Protein AF-A0A2V8ELS1-F1 (afdb_monomer_lite)

Foldseek 3Di:
DDYDDDDDDDDDDDDDDDDDDDPDDDPPPPPPPPPPDPPPDPDQAAFADFDPDDPPDQLVVVFDKDWAKQWDADPVRHTPDIDGGAIAGPPDDSVCVNCCQVQQFDDDPPDPSTHRYVCCLQVLLLVQVLVVCVVVVRHNDPSRSVSVSRSSSNCDRVVVDDDDPQSSRARNPDPDAFDQDAEEDEQQPPAAQPDADPVGHGDPGSVNVQQVVQVVQQVDAHDDDDDGHAYEYDHDCPRPCNVVVVCVVVVQVVQLVVVVVVPWDSPLPTPSNSVTGDSRYD

Structure (mmCIF, N/CA/C/O backbone):
data_AF-A0A2V8ELS1-F1
#
_entry.id   AF-A0A2V8ELS1-F1
#
loop_
_atom_site.group_PDB
_atom_site.id
_atom_site.type_symbol
_atom_site.label_atom_id
_atom_site.label_alt_id
_atom_site.label_comp_id
_atom_site.label_asym_id
_atom_site.label_entity_id
_atom_site.label_seq_id
_atom_site.pdbx_PDB_ins_code
_atom_site.Cartn_x
_atom_site.Cartn_y
_atom_site.Cartn_z
_atom_site.occupancy
_atom_site.B_iso_or_equiv
_atom_site.auth_seq_id
_atom_site.auth_comp_id
_atom_site.auth_asym_id
_atom_site.auth_atom_id
_atom_site.pdbx_PDB_model_num
ATOM 1 N N . MET A 1 1 ? 80.470 37.834 -18.346 1.00 35.72 1 MET A N 1
ATOM 2 C CA . MET A 1 1 ? 80.274 37.116 -19.625 1.00 35.72 1 MET A CA 1
ATOM 3 C C . MET A 1 1 ? 78.826 36.662 -19.631 1.00 35.72 1 MET A C 1
ATOM 5 O O . MET A 1 1 ? 78.474 35.880 -18.764 1.00 35.72 1 MET A O 1
ATOM 9 N N . LYS A 1 2 ? 77.953 37.464 -20.253 1.00 27.45 2 LYS A N 1
ATOM 10 C CA . LYS A 1 2 ? 77.413 37.250 -21.614 1.00 27.45 2 LYS A CA 1
ATOM 11 C C . LYS A 1 2 ? 76.551 35.982 -21.647 1.00 27.45 2 LYS A C 1
ATOM 13 O O . LYS A 1 2 ? 77.103 34.900 -21.505 1.00 27.45 2 LYS A O 1
ATOM 18 N N . ASP A 1 3 ? 75.226 36.133 -21.560 1.00 28.30 3 ASP A N 1
ATOM 19 C CA . ASP A 1 3 ? 74.284 36.309 -22.702 1.00 28.30 3 ASP A CA 1
ATOM 20 C C . ASP A 1 3 ? 73.814 34.921 -23.159 1.00 28.30 3 ASP A C 1
ATOM 22 O O . ASP A 1 3 ? 74.631 34.014 -23.220 1.00 28.30 3 ASP A O 1
ATOM 26 N N . HIS A 1 4 ? 72.581 34.591 -23.534 1.00 29.23 4 HIS A N 1
ATOM 27 C CA . HIS A 1 4 ? 71.247 35.179 -23.750 1.00 29.23 4 HIS A CA 1
ATOM 28 C C . HIS A 1 4 ? 70.357 33.902 -23.987 1.00 29.23 4 HIS A C 1
ATOM 30 O O . HIS A 1 4 ? 70.904 32.828 -24.220 1.00 29.23 4 HIS A 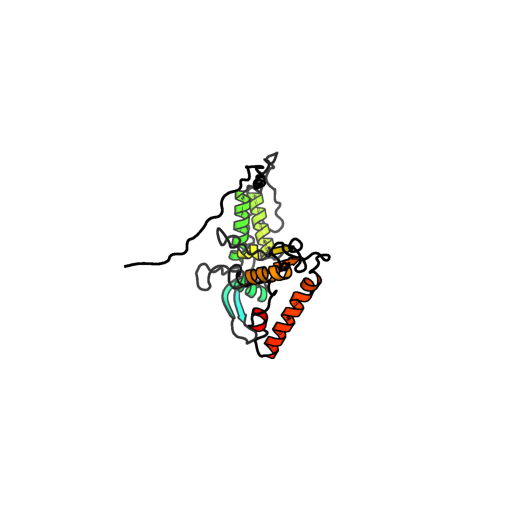O 1
ATOM 36 N N . ALA A 1 5 ? 69.027 33.815 -23.957 1.00 29.08 5 ALA A N 1
ATOM 37 C CA . ALA A 1 5 ? 67.953 34.759 -24.198 1.00 29.08 5 ALA A CA 1
ATOM 38 C C . ALA A 1 5 ? 66.645 34.229 -23.575 1.00 29.08 5 ALA A C 1
ATOM 40 O O . ALA A 1 5 ? 66.352 33.034 -23.619 1.00 29.08 5 ALA A O 1
ATOM 41 N N . ALA A 1 6 ? 65.842 35.164 -23.075 1.00 28.77 6 ALA A N 1
ATOM 42 C CA . ALA A 1 6 ? 64.413 35.020 -22.855 1.00 28.77 6 ALA A CA 1
ATOM 43 C C . ALA A 1 6 ? 63.646 35.340 -24.152 1.00 28.77 6 ALA A C 1
ATOM 45 O O . ALA A 1 6 ? 64.083 36.180 -24.938 1.00 28.77 6 ALA A O 1
ATOM 46 N N . ILE A 1 7 ? 62.473 34.729 -24.325 1.00 28.12 7 ILE A N 1
ATOM 47 C CA . ILE A 1 7 ? 61.405 35.179 -25.235 1.00 28.12 7 ILE A CA 1
ATOM 48 C C . ILE A 1 7 ? 60.113 35.100 -24.403 1.00 28.12 7 ILE A C 1
ATOM 50 O O . ILE A 1 7 ? 59.657 34.012 -24.075 1.00 28.12 7 ILE A O 1
ATOM 54 N N . HIS A 1 8 ? 59.750 36.169 -23.693 1.00 26.25 8 HIS A N 1
ATOM 55 C CA . HIS A 1 8 ? 58.814 37.237 -24.076 1.00 26.25 8 HIS A CA 1
ATOM 56 C C . HIS A 1 8 ? 57.390 36.779 -24.424 1.00 26.25 8 HIS A C 1
ATOM 58 O O . HIS A 1 8 ? 57.069 36.439 -25.558 1.00 26.25 8 HIS A O 1
ATOM 64 N N . ALA A 1 9 ? 56.525 36.899 -23.414 1.00 30.41 9 ALA A N 1
ATOM 65 C CA . ALA A 1 9 ? 55.105 37.145 -23.582 1.00 30.41 9 ALA A CA 1
ATOM 66 C C . ALA A 1 9 ? 54.898 38.543 -24.191 1.00 30.41 9 ALA A C 1
ATOM 68 O O . ALA A 1 9 ? 55.476 39.524 -23.715 1.00 30.41 9 ALA A O 1
ATOM 69 N N . ALA A 1 10 ? 54.060 38.625 -25.221 1.00 27.50 10 ALA A N 1
ATOM 70 C CA . ALA A 1 10 ? 53.542 39.872 -25.761 1.00 27.50 10 ALA A CA 1
ATOM 71 C C . ALA A 1 10 ? 52.014 39.810 -25.728 1.00 27.50 10 ALA A C 1
ATOM 73 O O . ALA A 1 10 ? 51.403 38.891 -26.272 1.00 27.50 10 ALA A O 1
ATOM 74 N N . GLY A 1 11 ? 51.422 40.783 -25.038 1.00 26.56 11 GLY A N 1
ATOM 75 C CA . GLY A 1 11 ? 49.994 41.040 -25.068 1.00 26.56 11 GLY A CA 1
ATOM 76 C C . GLY A 1 11 ? 49.559 41.659 -26.393 1.00 26.56 11 GLY A C 1
ATOM 77 O O . GLY A 1 11 ? 50.338 42.318 -27.080 1.00 26.56 11 GLY A O 1
ATOM 78 N N . ALA A 1 12 ? 48.280 41.486 -26.703 1.00 27.36 12 ALA A N 1
ATOM 79 C CA . ALA A 1 12 ? 47.557 42.325 -27.642 1.00 27.36 12 ALA A CA 1
ATOM 80 C C . ALA A 1 12 ? 46.382 42.961 -26.893 1.00 27.36 12 ALA A C 1
ATOM 82 O O . ALA A 1 12 ? 45.703 42.308 -26.100 1.00 27.36 12 ALA A O 1
ATOM 83 N N . GLY A 1 13 ? 46.257 44.269 -27.088 1.00 25.34 13 GLY A N 1
ATOM 84 C CA . GLY A 1 13 ? 45.432 45.178 -26.316 1.00 25.34 13 GLY A CA 1
ATOM 85 C C . GLY A 1 13 ? 43.936 45.139 -26.608 1.00 25.34 13 GLY A C 1
ATOM 86 O O . GLY A 1 13 ? 43.429 44.420 -27.463 1.00 25.34 13 GLY A O 1
ATOM 87 N N . GLN A 1 14 ? 43.278 45.985 -25.823 1.00 28.44 14 GLN A N 1
ATOM 88 C CA . GLN A 1 14 ? 41.858 46.294 -25.752 1.00 28.44 14 GLN A CA 1
ATOM 89 C C . GLN A 1 14 ? 41.235 46.677 -27.100 1.00 28.44 14 GLN A C 1
ATOM 91 O O . GLN A 1 14 ? 41.792 47.490 -27.833 1.00 28.44 14 GLN A O 1
ATOM 96 N N . GLN A 1 15 ? 39.988 46.248 -27.306 1.00 26.00 15 GLN A N 1
ATOM 97 C CA . GLN A 1 15 ? 38.959 47.120 -27.866 1.00 26.00 15 GLN A CA 1
ATOM 98 C C . GLN A 1 15 ? 37.634 46.924 -27.121 1.00 26.00 15 GLN A C 1
ATOM 100 O O . GLN A 1 15 ? 37.225 45.822 -26.769 1.00 26.00 15 GLN A O 1
ATOM 105 N N . SER A 1 16 ? 37.053 48.073 -26.819 1.00 29.02 16 SER A N 1
ATOM 106 C CA . SER A 1 16 ? 35.879 48.394 -26.020 1.00 29.02 16 SER A CA 1
ATOM 107 C C . SER A 1 16 ? 34.563 47.837 -26.561 1.00 29.02 16 SER A C 1
ATOM 109 O O . SER A 1 16 ? 34.288 47.965 -27.752 1.00 29.02 16 SER A O 1
ATOM 111 N N . ALA A 1 17 ? 33.696 47.380 -25.656 1.00 28.27 17 ALA A N 1
ATOM 112 C CA . ALA A 1 17 ? 32.250 47.386 -25.854 1.00 28.27 17 ALA A CA 1
ATOM 113 C C . ALA A 1 17 ? 31.577 47.942 -24.586 1.00 28.27 17 ALA A C 1
ATOM 115 O O . ALA A 1 17 ? 31.803 47.456 -23.478 1.00 28.27 17 ALA A O 1
ATOM 116 N N . GLU A 1 18 ? 30.820 49.020 -24.774 1.00 30.56 18 GLU A N 1
ATOM 117 C CA . GLU A 1 18 ? 30.029 49.744 -23.777 1.00 30.56 18 GLU A CA 1
ATOM 118 C C . GLU A 1 18 ? 28.911 48.878 -23.159 1.00 30.56 18 GLU A C 1
ATOM 120 O O . GLU A 1 18 ? 28.473 47.900 -23.773 1.00 30.56 18 GLU A O 1
ATOM 125 N N . PRO A 1 19 ? 28.397 49.224 -21.961 1.00 32.56 19 PRO A N 1
ATOM 126 C CA . PRO A 1 19 ? 27.360 48.443 -21.307 1.00 32.56 19 PRO A CA 1
ATOM 127 C C . PRO A 1 19 ? 26.000 48.786 -21.919 1.00 32.56 19 PRO A C 1
ATOM 129 O O . PRO A 1 19 ? 25.481 49.885 -21.736 1.00 32.56 19 PRO A O 1
ATOM 132 N N . SER A 1 20 ? 25.386 47.835 -22.621 1.00 32.09 20 SER A N 1
ATOM 133 C CA . SER A 1 20 ? 23.991 47.954 -23.043 1.00 32.09 20 SER A CA 1
ATOM 134 C C . SER A 1 20 ? 23.185 46.735 -22.606 1.00 32.09 20 SER A C 1
ATOM 136 O O . SER A 1 20 ? 23.558 45.592 -22.848 1.00 32.09 20 SER A O 1
ATOM 138 N N . GLY A 1 21 ? 22.063 47.013 -21.939 1.00 30.47 21 GLY A N 1
ATOM 139 C CA . GLY A 1 21 ? 20.957 46.077 -21.761 1.00 30.47 21 GLY A CA 1
ATOM 140 C C . GLY A 1 21 ? 21.040 45.175 -20.532 1.00 30.47 21 GLY A C 1
ATOM 141 O O . GLY A 1 21 ? 21.472 44.030 -20.610 1.00 30.47 21 GLY A O 1
ATOM 142 N N . SER A 1 22 ? 20.505 45.647 -19.405 1.00 38.66 22 SER A N 1
ATOM 143 C CA . SER A 1 22 ? 20.052 44.772 -18.325 1.00 38.66 22 SER A CA 1
ATOM 144 C C . SER A 1 22 ? 18.940 43.850 -18.845 1.00 38.66 22 SER A C 1
ATOM 146 O O . SER A 1 22 ? 17.780 44.252 -18.928 1.00 38.66 22 SER A O 1
ATOM 148 N N . SER A 1 23 ? 19.271 42.609 -19.185 1.00 35.12 23 SER A N 1
ATOM 149 C CA . SER A 1 23 ? 18.281 41.540 -19.301 1.00 35.12 23 SER A CA 1
ATOM 150 C C . SER A 1 23 ? 18.237 40.825 -17.961 1.00 35.12 23 SER A C 1
ATOM 152 O O . SER A 1 23 ? 18.948 39.847 -17.730 1.00 35.12 23 SER A O 1
ATOM 154 N N . SER A 1 24 ? 17.429 41.363 -17.051 1.00 34.56 24 SER A N 1
ATOM 155 C CA . SER A 1 24 ? 17.038 40.673 -15.831 1.00 34.56 24 SER A CA 1
ATOM 156 C C . SER A 1 24 ? 16.467 39.307 -16.200 1.00 34.56 24 SER A C 1
ATOM 158 O O . SER A 1 24 ? 15.474 39.228 -16.926 1.00 34.56 24 SER A O 1
ATOM 160 N N . ALA A 1 25 ? 17.081 38.238 -15.692 1.00 39.50 25 ALA A N 1
ATOM 161 C CA . ALA A 1 25 ? 16.417 36.947 -15.602 1.00 39.50 25 ALA A CA 1
ATOM 162 C C . ALA A 1 25 ? 15.020 37.164 -14.987 1.00 39.50 25 ALA A C 1
ATOM 164 O O . ALA A 1 25 ? 14.905 37.975 -14.058 1.00 39.50 25 ALA A O 1
ATOM 165 N N . PRO A 1 26 ? 13.961 36.507 -15.494 1.00 38.53 26 PRO A N 1
ATOM 166 C CA . PRO A 1 26 ? 12.654 36.640 -14.877 1.00 38.53 26 PRO A CA 1
ATOM 167 C C . PRO A 1 26 ? 12.802 36.213 -13.411 1.00 38.53 26 PRO A C 1
ATOM 169 O O . PRO A 1 26 ? 13.430 35.179 -13.149 1.00 38.53 26 PRO A O 1
ATOM 172 N N . PRO A 1 27 ? 12.307 37.008 -12.446 1.00 38.09 27 PRO A N 1
ATOM 173 C CA . PRO A 1 27 ? 12.362 36.602 -11.058 1.00 38.09 27 PRO A CA 1
ATOM 174 C C . PRO A 1 27 ? 11.663 35.253 -10.946 1.00 38.09 27 PRO A C 1
ATOM 176 O O . PRO A 1 27 ? 10.620 35.025 -11.563 1.00 38.09 27 PRO A O 1
ATOM 179 N N . PHE A 1 28 ? 12.284 34.351 -10.189 1.00 32.31 28 PHE A N 1
ATOM 180 C CA . PHE A 1 28 ? 11.666 33.112 -9.754 1.00 32.31 28 PHE A CA 1
ATOM 181 C C . PHE A 1 28 ? 10.286 33.491 -9.212 1.00 32.31 28 PHE A C 1
ATOM 183 O O . PHE A 1 28 ? 10.196 34.200 -8.209 1.00 32.31 28 PHE A O 1
ATOM 190 N N . VAL A 1 29 ? 9.218 33.124 -9.926 1.00 33.75 29 VAL A N 1
ATOM 191 C CA . VAL A 1 29 ? 7.862 33.323 -9.427 1.00 33.75 29 VAL A CA 1
ATOM 192 C C . VAL A 1 29 ? 7.753 32.353 -8.269 1.00 33.75 29 VAL A C 1
ATOM 194 O O . VAL A 1 29 ? 7.538 31.157 -8.457 1.00 33.75 29 VAL A O 1
ATOM 197 N N . GLU A 1 30 ? 8.005 32.865 -7.069 1.00 31.16 30 GLU A N 1
ATOM 198 C CA . GLU A 1 30 ? 7.586 32.233 -5.838 1.00 31.16 30 GLU A CA 1
ATOM 199 C C . GLU A 1 30 ? 6.084 32.031 -6.007 1.00 31.16 30 GLU A C 1
ATOM 201 O O . GLU A 1 30 ? 5.304 32.981 -5.954 1.00 31.16 30 GLU A O 1
ATOM 206 N N . THR A 1 31 ? 5.679 30.808 -6.360 1.00 34.25 31 THR A N 1
ATOM 207 C CA . THR A 1 31 ? 4.274 30.429 -6.336 1.00 34.25 31 THR A CA 1
ATOM 208 C C . THR A 1 31 ? 3.838 30.675 -4.912 1.00 34.25 31 THR A C 1
ATOM 210 O O . THR A 1 31 ? 4.188 29.896 -4.020 1.00 34.25 31 THR A O 1
ATOM 213 N N . GLU A 1 32 ? 3.148 31.797 -4.709 1.00 36.25 32 GLU A N 1
ATOM 214 C CA . GLU A 1 32 ? 2.441 32.128 -3.490 1.00 36.25 32 GLU A CA 1
ATOM 215 C C . GLU A 1 32 ? 1.766 30.829 -3.066 1.00 36.25 32 GLU A C 1
ATOM 217 O O . GLU A 1 32 ? 0.903 30.307 -3.780 1.00 36.25 32 GLU A O 1
ATOM 222 N N . ARG A 1 33 ? 2.222 30.229 -1.956 1.00 41.72 33 ARG A N 1
ATOM 223 C CA . ARG A 1 33 ? 1.458 29.158 -1.322 1.00 41.72 33 ARG A CA 1
ATOM 224 C C . ARG A 1 33 ? 0.077 29.746 -1.175 1.00 41.72 33 ARG A C 1
ATOM 226 O O . ARG A 1 33 ? -0.056 30.699 -0.410 1.00 41.72 33 ARG A O 1
ATOM 233 N N . ALA A 1 34 ? -0.881 29.233 -1.947 1.00 36.78 34 ALA A N 1
ATOM 234 C CA . ALA A 1 34 ? -2.230 29.756 -1.979 1.00 36.78 34 ALA A CA 1
ATOM 235 C C . ALA A 1 34 ? -2.669 29.925 -0.528 1.00 36.78 34 ALA A C 1
ATOM 237 O O . ALA A 1 34 ? -2.878 28.941 0.187 1.00 36.78 34 ALA A O 1
ATOM 238 N N . ARG A 1 35 ? -2.691 31.177 -0.056 1.00 44.97 35 ARG A N 1
ATOM 239 C CA . ARG A 1 35 ? -3.174 31.497 1.276 1.00 44.97 35 ARG A CA 1
ATOM 240 C C . ARG A 1 35 ? -4.610 31.025 1.230 1.00 44.97 35 ARG A C 1
ATOM 242 O O . ARG A 1 35 ? -5.392 31.547 0.435 1.00 44.97 35 ARG A O 1
ATOM 249 N N . ALA A 1 36 ? -4.913 29.971 1.985 1.00 44.31 36 ALA A N 1
ATOM 250 C CA . ALA A 1 36 ? -6.254 29.426 2.043 1.00 44.31 36 ALA A CA 1
ATOM 251 C C . ALA A 1 36 ? -7.203 30.605 2.276 1.00 44.31 36 ALA A C 1
ATOM 253 O O . ALA A 1 36 ? -7.082 31.304 3.286 1.00 44.31 36 ALA A O 1
ATOM 254 N N . ARG A 1 37 ? -8.079 30.885 1.298 1.00 39.50 37 ARG A N 1
ATOM 255 C CA . ARG A 1 37 ? -9.136 31.885 1.470 1.00 39.50 37 ARG A CA 1
ATOM 256 C C . ARG A 1 37 ? -9.837 31.539 2.785 1.00 39.50 37 ARG A C 1
ATOM 258 O O . ARG A 1 37 ? -10.145 30.357 2.976 1.00 39.50 37 ARG A O 1
ATOM 265 N N . PRO A 1 38 ? -10.085 32.506 3.685 1.00 40.50 38 PRO A N 1
ATOM 266 C CA . PRO A 1 38 ? -10.884 32.233 4.867 1.00 40.50 38 PRO A CA 1
ATOM 267 C C . PRO A 1 38 ? -12.200 31.639 4.373 1.00 40.50 38 PRO A C 1
ATOM 269 O O . PRO A 1 38 ? -12.882 32.263 3.556 1.00 40.50 38 PRO A O 1
ATOM 272 N N . ARG A 1 39 ? -12.514 30.404 4.781 1.00 50.97 39 ARG A N 1
ATOM 273 C CA . ARG A 1 39 ? -13.815 29.808 4.479 1.00 50.97 39 ARG A CA 1
ATOM 274 C C . ARG A 1 39 ? -14.867 30.752 5.053 1.00 50.97 39 ARG A C 1
ATOM 276 O O . ARG A 1 39 ? -14.920 30.969 6.261 1.00 50.97 39 ARG A O 1
ATOM 283 N N . ALA A 1 40 ? -15.641 31.366 4.165 1.00 41.53 40 ALA A N 1
ATOM 284 C CA . ALA A 1 40 ? -16.798 32.151 4.541 1.00 41.53 40 ALA A CA 1
ATOM 285 C C . ALA A 1 40 ? -17.815 31.211 5.204 1.00 41.53 40 ALA A C 1
ATOM 287 O O . ALA A 1 40 ? -18.191 30.201 4.613 1.00 41.53 40 ALA A O 1
ATOM 288 N N . GLY A 1 41 ? -18.221 31.553 6.428 1.00 46.50 41 GLY A N 1
ATOM 289 C CA . GLY A 1 41 ? -19.153 30.785 7.252 1.00 46.50 41 GLY A CA 1
ATOM 290 C C . GLY A 1 41 ? -18.459 29.689 8.057 1.00 46.50 41 GLY A C 1
ATOM 291 O O . GLY A 1 41 ? -17.905 28.747 7.498 1.00 46.50 41 GLY A O 1
ATOM 292 N N . ALA A 1 42 ? -18.516 29.791 9.386 1.00 53.16 42 ALA A N 1
ATOM 293 C CA . ALA A 1 42 ? -18.273 28.654 10.262 1.00 53.16 42 ALA A CA 1
ATOM 294 C C . ALA A 1 42 ? -19.353 27.603 9.961 1.00 53.16 42 ALA A C 1
ATOM 296 O O . ALA A 1 42 ? -20.445 27.652 10.522 1.00 53.16 42 ALA A O 1
ATOM 297 N N . SER A 1 43 ? -19.092 26.704 9.010 1.00 60.19 43 SER A N 1
ATOM 298 C CA . SER A 1 43 ? -19.927 25.523 8.846 1.00 60.19 43 SER A CA 1
ATOM 299 C C . SER A 1 43 ? -19.843 24.759 10.160 1.00 60.19 43 SER A C 1
ATOM 301 O O . SER A 1 43 ? -18.735 24.415 10.586 1.00 60.19 43 SER A O 1
ATOM 303 N N . ALA A 1 44 ? -20.987 24.511 10.801 1.00 81.25 44 ALA A N 1
ATOM 304 C CA . ALA A 1 44 ? -21.075 23.471 11.817 1.00 81.25 44 ALA A CA 1
ATOM 305 C C . ALA A 1 44 ? -20.375 22.219 11.257 1.00 81.25 44 ALA A C 1
ATOM 307 O O . ALA A 1 44 ? -20.472 21.961 10.053 1.00 81.25 44 ALA A O 1
ATOM 308 N N . GLY A 1 45 ? -19.577 21.530 12.077 1.00 91.44 45 GLY A N 1
ATOM 309 C CA . GLY A 1 45 ? -18.839 20.353 11.619 1.00 91.44 45 GLY A CA 1
ATOM 310 C C . GLY A 1 45 ? -19.767 19.297 11.002 1.00 91.44 45 GLY A C 1
ATOM 311 O O . GLY A 1 45 ? -20.991 19.415 11.030 1.00 91.44 45 GLY A O 1
ATOM 312 N N . LEU A 1 46 ? -19.194 18.254 10.413 1.00 95.56 46 LEU A N 1
ATOM 313 C CA . LEU A 1 46 ? -19.967 17.166 9.819 1.00 95.56 46 LEU A CA 1
ATOM 314 C C . LEU A 1 46 ? -20.742 16.408 10.903 1.00 95.56 46 LEU A C 1
ATOM 316 O O . LEU A 1 46 ? -20.155 15.999 11.903 1.00 95.56 46 LEU A O 1
ATOM 320 N N . THR A 1 47 ? -22.036 16.190 10.695 1.00 96.75 47 THR A N 1
ATOM 321 C CA . THR A 1 47 ? -22.785 15.189 11.459 1.00 96.75 47 THR A CA 1
ATOM 322 C C . THR A 1 47 ? -22.550 13.809 10.850 1.00 96.75 47 THR A C 1
ATOM 324 O O . THR A 1 47 ? -22.361 13.685 9.635 1.00 96.75 47 THR A O 1
ATOM 327 N N . PHE A 1 48 ? -22.533 12.766 11.677 1.00 96.62 48 PHE A N 1
ATOM 328 C CA . PHE A 1 48 ? -22.250 11.403 11.245 1.00 96.62 48 PHE A CA 1
ATOM 329 C C . PHE A 1 48 ? -23.253 10.416 11.858 1.00 96.62 48 PHE A C 1
ATOM 331 O O . PHE A 1 48 ? -23.144 10.072 13.036 1.00 96.62 48 PHE A O 1
ATOM 338 N N . PRO A 1 49 ? -24.238 9.935 11.079 1.00 96.25 49 PRO A N 1
ATOM 339 C CA . PRO A 1 49 ? -25.122 8.879 11.545 1.00 96.25 49 PRO A CA 1
ATOM 340 C C . PRO A 1 49 ? -24.359 7.553 11.645 1.00 96.25 49 PRO A C 1
ATOM 342 O O . PRO A 1 49 ? -23.585 7.205 10.757 1.00 96.25 49 PRO A O 1
ATOM 345 N N . ARG A 1 50 ? -24.603 6.811 12.725 1.00 96.44 50 ARG A N 1
ATOM 346 C CA . ARG A 1 50 ? -24.047 5.474 12.955 1.00 96.44 50 ARG A CA 1
ATOM 347 C C . ARG A 1 50 ? -24.817 4.438 12.128 1.00 96.44 50 ARG A C 1
ATOM 349 O O . ARG A 1 50 ? -26.048 4.456 12.130 1.00 96.44 50 ARG A O 1
ATOM 356 N N . PHE A 1 51 ? -24.111 3.550 11.432 1.00 95.69 51 PHE A N 1
ATOM 357 C CA . PHE A 1 51 ? -24.693 2.565 10.512 1.00 95.69 51 PHE A CA 1
ATOM 358 C C . PHE A 1 51 ? -24.433 1.115 10.908 1.00 95.69 51 PHE A C 1
ATOM 360 O O . PHE A 1 51 ? -25.299 0.271 10.681 1.00 95.69 51 PHE A O 1
ATOM 367 N N . PHE A 1 52 ? -23.245 0.802 11.430 1.00 97.12 52 PHE A N 1
ATOM 368 C CA . PHE A 1 52 ? -22.824 -0.589 11.638 1.00 97.12 52 PHE A CA 1
ATOM 369 C C . PHE A 1 52 ? -22.649 -0.976 13.099 1.00 97.12 52 PHE A C 1
ATOM 371 O O . PHE A 1 52 ? -22.518 -2.160 13.396 1.00 97.12 52 PHE A O 1
ATOM 378 N N . THR A 1 53 ? -22.590 0.011 13.982 1.00 97.62 53 THR A N 1
ATOM 379 C CA . THR A 1 53 ? -22.194 -0.168 15.377 1.00 97.62 53 THR A CA 1
ATOM 380 C C . THR A 1 53 ? -23.267 0.352 16.322 1.00 97.62 53 THR A C 1
ATOM 382 O O . THR A 1 53 ? -24.192 1.058 15.911 1.00 97.62 53 THR A O 1
ATOM 385 N N . GLU A 1 54 ? -23.124 0.040 17.606 1.00 96.00 54 GLU A N 1
ATOM 386 C CA . GLU A 1 54 ? -23.971 0.565 18.676 1.00 96.00 54 GLU A CA 1
ATOM 387 C C . GLU A 1 54 ? -23.193 1.551 19.553 1.00 96.00 54 GLU A C 1
ATOM 389 O O . GLU A 1 54 ? -21.986 1.424 19.762 1.00 96.00 54 GLU A O 1
ATOM 394 N N . ALA A 1 55 ? -23.877 2.579 20.061 1.00 95.44 55 ALA A N 1
ATOM 395 C CA . ALA A 1 55 ? -23.236 3.575 20.911 1.00 95.44 55 ALA A CA 1
ATOM 396 C C . ALA A 1 55 ? -22.778 2.948 22.239 1.00 95.44 55 ALA A C 1
ATOM 398 O O . ALA A 1 55 ? -23.572 2.337 22.949 1.00 95.44 55 ALA A O 1
ATOM 399 N N . GLY A 1 56 ? -21.505 3.151 22.589 1.00 94.00 56 GLY A N 1
ATOM 400 C CA . GLY A 1 56 ? -20.918 2.647 23.834 1.00 94.00 56 GLY A CA 1
ATOM 401 C C . GLY A 1 56 ? -20.379 1.214 23.767 1.00 94.00 56 GLY A C 1
ATOM 402 O O . GLY A 1 56 ? -19.853 0.741 24.771 1.00 94.00 56 GLY A O 1
ATOM 403 N N . VAL A 1 57 ? -20.466 0.548 22.612 1.00 96.50 57 VAL A N 1
ATOM 404 C CA . VAL A 1 57 ? -19.886 -0.783 22.373 1.00 96.50 57 VAL A CA 1
ATOM 405 C C . VAL A 1 57 ? -18.646 -0.625 21.492 1.00 96.50 57 VAL A C 1
ATOM 407 O O . VAL A 1 57 ? -18.739 -0.029 20.418 1.00 96.50 57 VAL A O 1
ATOM 410 N N . ASP A 1 58 ? -17.479 -1.129 21.921 1.00 96.31 58 ASP A N 1
ATOM 411 C CA . ASP A 1 58 ? -16.315 -1.165 21.028 1.00 96.31 58 ASP A CA 1
ATOM 412 C C . ASP A 1 58 ? -16.528 -2.278 19.984 1.00 96.31 58 ASP A C 1
ATOM 414 O O . ASP A 1 58 ? -16.713 -3.437 20.363 1.00 96.31 58 ASP A O 1
ATOM 418 N N . PRO A 1 59 ? -16.450 -1.982 18.675 1.00 97.31 59 PRO A N 1
ATOM 419 C CA . PRO A 1 59 ? -16.655 -2.978 17.622 1.00 97.31 59 PRO A CA 1
ATOM 420 C C . PRO A 1 59 ? -15.734 -4.202 17.703 1.00 97.31 59 PRO A C 1
ATOM 422 O O . PRO A 1 59 ? -16.037 -5.242 17.119 1.00 97.31 59 PRO A O 1
ATOM 425 N N . PHE A 1 60 ? -14.586 -4.101 18.382 1.00 97.88 60 PHE A N 1
ATOM 426 C CA . PHE A 1 60 ? -13.709 -5.250 18.605 1.00 97.88 60 PHE A CA 1
ATOM 427 C C . PHE A 1 60 ? -14.265 -6.257 19.624 1.00 97.88 60 PHE A C 1
ATOM 429 O O . PHE A 1 60 ? -13.879 -7.428 19.557 1.00 97.88 60 PHE A O 1
ATOM 436 N N . ASP A 1 61 ? -15.141 -5.833 20.537 1.00 97.31 61 ASP A N 1
ATOM 437 C CA . ASP A 1 61 ? -15.734 -6.688 21.576 1.00 97.31 61 ASP A CA 1
ATOM 438 C C . ASP A 1 61 ? -16.846 -7.590 21.017 1.00 97.31 61 ASP A C 1
ATOM 440 O O . ASP A 1 61 ? -17.144 -8.643 21.576 1.00 97.31 61 ASP A O 1
ATOM 444 N N . GLU A 1 62 ? -17.411 -7.227 19.865 1.00 96.62 62 GLU A N 1
ATOM 445 C CA . GLU A 1 62 ? -18.443 -8.000 19.159 1.00 96.62 62 GLU A CA 1
ATOM 446 C C . GLU A 1 62 ? -17.869 -9.158 18.322 1.00 96.62 62 GLU A C 1
ATOM 448 O O . GLU A 1 62 ? -18.606 -9.914 17.686 1.00 96.62 62 GLU A O 1
ATOM 453 N N . ILE A 1 63 ? -16.542 -9.292 18.274 1.00 97.06 63 ILE A N 1
ATOM 454 C CA . ILE A 1 63 ? -15.845 -10.226 17.390 1.00 97.06 63 ILE A CA 1
ATOM 455 C C . ILE A 1 63 ? -15.316 -11.418 18.184 1.00 97.06 63 ILE A C 1
ATOM 457 O O . ILE A 1 63 ? -14.690 -11.267 19.230 1.00 97.06 63 ILE A O 1
ATOM 461 N N . GLU A 1 64 ? -15.491 -12.623 17.636 1.00 98.06 64 GLU A N 1
ATOM 462 C CA . GLU A 1 64 ? -14.774 -13.802 18.119 1.00 98.06 64 GLU A CA 1
ATOM 463 C C . GLU A 1 64 ? -13.332 -13.792 17.585 1.00 98.06 64 GLU A C 1
ATOM 465 O O . GLU A 1 64 ? -13.089 -13.786 16.370 1.00 98.06 64 GLU A O 1
ATOM 470 N N . TRP A 1 65 ? -12.371 -13.803 18.505 1.00 98.31 65 TRP A N 1
ATOM 471 C CA . TRP A 1 65 ? -10.940 -13.775 18.213 1.00 98.31 65 TRP A CA 1
ATOM 472 C C . TRP A 1 65 ? -10.314 -15.143 18.433 1.00 98.31 65 TRP A C 1
ATOM 474 O O . TRP A 1 65 ? -10.675 -15.867 19.358 1.00 98.31 65 TRP A O 1
ATOM 484 N N . GLU A 1 66 ? -9.325 -15.474 17.612 1.00 97.88 66 GLU A N 1
ATOM 485 C CA . GLU A 1 66 ? -8.527 -16.677 17.792 1.00 97.88 66 GLU A CA 1
ATOM 486 C C . GLU A 1 66 ? -7.033 -16.385 17.710 1.00 97.88 66 GLU A C 1
ATOM 488 O O . GLU A 1 66 ? -6.577 -15.470 17.018 1.00 97.88 66 GLU A O 1
ATOM 493 N N . VAL A 1 67 ? -6.265 -17.193 18.435 1.00 98.19 67 VAL A N 1
ATOM 494 C CA . VAL A 1 67 ? -4.809 -17.116 18.451 1.00 98.19 67 VAL A CA 1
ATOM 495 C C . VAL A 1 67 ? -4.257 -18.089 17.417 1.00 98.19 67 VAL A C 1
ATOM 497 O O . VAL A 1 67 ? -4.506 -19.291 17.483 1.00 98.19 67 VAL A O 1
ATOM 500 N N . ARG A 1 68 ? -3.491 -17.563 16.462 1.00 97.00 68 ARG A N 1
ATOM 501 C CA . ARG A 1 68 ? -2.886 -18.318 15.359 1.00 97.00 68 ARG A CA 1
ATOM 502 C C . ARG A 1 68 ? -1.371 -18.155 15.342 1.00 97.00 68 ARG A C 1
ATOM 504 O O . ARG A 1 68 ? -0.806 -17.279 15.996 1.00 97.00 68 ARG A O 1
ATOM 511 N N . ALA A 1 69 ? -0.717 -18.972 14.522 1.00 96.38 69 ALA A N 1
ATOM 512 C CA . ALA A 1 69 ? 0.626 -18.699 14.029 1.00 96.38 69 ALA A CA 1
ATOM 513 C C . ALA A 1 69 ? 0.551 -18.212 12.576 1.00 96.38 69 ALA A C 1
ATOM 515 O O . ALA A 1 69 ? -0.198 -18.758 11.764 1.00 96.38 69 ALA A O 1
ATOM 516 N N . ALA A 1 70 ? 1.336 -17.191 12.244 1.00 96.19 70 ALA A N 1
ATOM 517 C CA . ALA A 1 70 ? 1.609 -16.798 10.872 1.00 96.19 70 ALA A CA 1
ATOM 518 C C . ALA A 1 70 ? 2.907 -17.466 10.421 1.00 96.19 70 ALA A C 1
ATOM 520 O O . ALA A 1 70 ? 3.954 -17.206 11.010 1.00 96.19 70 ALA A O 1
ATOM 521 N N . ALA A 1 71 ? 2.843 -18.301 9.388 1.00 92.94 71 ALA A N 1
ATOM 522 C CA . ALA A 1 71 ? 3.983 -19.061 8.881 1.00 92.94 71 ALA A CA 1
ATOM 523 C C . ALA A 1 71 ? 4.003 -19.011 7.349 1.00 92.94 71 ALA A C 1
ATOM 525 O O . ALA A 1 71 ? 3.003 -19.321 6.698 1.00 92.94 71 ALA A O 1
ATOM 526 N N . ILE A 1 72 ? 5.130 -18.591 6.773 1.00 89.06 72 ILE A N 1
ATOM 527 C CA . ILE A 1 72 ? 5.326 -18.471 5.324 1.00 89.06 72 ILE A CA 1
ATOM 528 C C . ILE A 1 72 ? 6.577 -19.255 4.945 1.00 89.06 72 ILE A C 1
ATOM 530 O O . ILE A 1 72 ? 7.673 -18.909 5.382 1.00 89.06 72 ILE A O 1
ATOM 534 N N . GLY A 1 73 ? 6.405 -20.279 4.109 1.00 86.12 73 GLY A N 1
ATOM 535 C CA . GLY A 1 73 ? 7.502 -21.026 3.495 1.00 86.12 73 GLY A CA 1
ATOM 536 C C . GLY A 1 73 ? 7.878 -20.500 2.106 1.00 86.12 73 GLY A C 1
ATOM 537 O O . GLY A 1 73 ? 7.107 -19.766 1.486 1.00 86.12 73 GLY A O 1
ATOM 538 N N . ASN A 1 74 ? 9.058 -20.877 1.615 1.00 82.00 74 ASN A N 1
ATOM 539 C CA . ASN A 1 74 ? 9.454 -20.702 0.216 1.00 82.00 74 ASN A CA 1
ATOM 540 C C . ASN A 1 74 ? 9.055 -21.919 -0.642 1.00 82.00 74 ASN A C 1
ATOM 542 O O . ASN A 1 74 ? 8.542 -22.918 -0.142 1.00 82.00 74 ASN A O 1
ATOM 546 N N . GLU A 1 75 ? 9.332 -21.851 -1.945 1.00 73.81 75 GLU A N 1
ATOM 547 C CA . GLU A 1 75 ? 9.068 -22.930 -2.915 1.00 73.81 75 GLU A CA 1
ATOM 548 C C . GLU A 1 75 ? 9.842 -24.228 -2.619 1.00 73.81 75 GLU A C 1
ATOM 550 O O . GLU A 1 75 ? 9.473 -25.294 -3.102 1.00 73.81 75 GLU A O 1
ATOM 555 N N . ARG A 1 76 ? 10.894 -24.156 -1.792 1.00 78.00 76 ARG A N 1
ATOM 556 C CA . ARG A 1 76 ? 11.689 -25.304 -1.327 1.00 78.00 76 ARG A CA 1
ATOM 557 C C . ARG A 1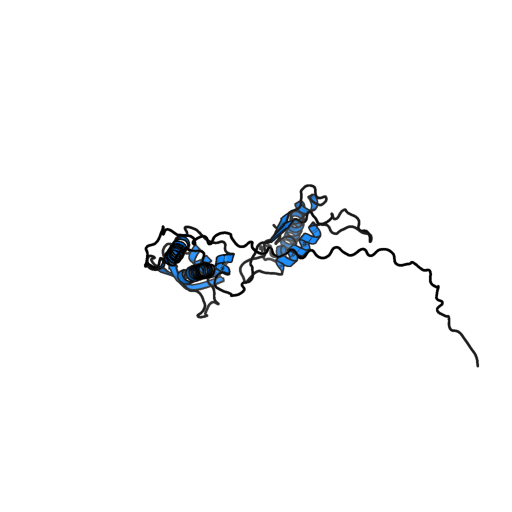 76 ? 11.170 -25.893 -0.009 1.00 78.00 76 ARG A C 1
ATOM 559 O O . ARG A 1 76 ? 11.751 -26.848 0.495 1.00 78.00 76 ARG A O 1
ATOM 566 N N . GLY A 1 77 ? 10.092 -25.335 0.551 1.00 75.38 77 GLY A N 1
ATOM 567 C CA . GLY A 1 77 ? 9.505 -25.752 1.826 1.00 75.38 77 GLY A CA 1
ATOM 568 C C . GLY A 1 77 ? 10.222 -25.214 3.069 1.00 75.38 77 GLY A C 1
ATOM 569 O O . GLY A 1 77 ? 9.841 -25.557 4.186 1.00 75.38 77 GLY A O 1
ATOM 570 N N . GLU A 1 78 ? 11.236 -24.361 2.913 1.00 81.50 78 GLU A N 1
ATOM 571 C CA . GLU A 1 78 ? 11.943 -23.741 4.034 1.00 81.50 78 GLU A CA 1
ATOM 572 C C . GLU A 1 78 ? 11.126 -22.575 4.596 1.00 81.50 78 GLU A C 1
ATOM 574 O O . GLU A 1 78 ? 10.535 -21.794 3.848 1.00 81.50 78 GLU A O 1
ATOM 579 N N . MET A 1 79 ? 11.114 -22.423 5.920 1.00 83.19 79 MET A N 1
ATOM 580 C CA . MET A 1 79 ? 10.389 -21.342 6.583 1.00 83.19 79 MET A CA 1
ATOM 581 C C . MET A 1 79 ? 11.102 -20.000 6.378 1.00 83.19 79 MET A C 1
ATOM 583 O O . MET A 1 79 ? 12.238 -19.816 6.808 1.00 83.19 79 MET A O 1
ATOM 587 N N . VAL A 1 80 ? 10.421 -19.044 5.750 1.00 85.75 80 VAL A N 1
ATOM 588 C CA . VAL A 1 80 ? 10.936 -17.690 5.482 1.00 85.75 80 VAL A CA 1
ATOM 589 C C . VAL A 1 80 ? 10.510 -16.706 6.567 1.00 85.75 80 VAL A C 1
ATOM 591 O O . VAL A 1 80 ? 11.224 -15.748 6.866 1.00 85.75 80 VAL A O 1
ATOM 594 N N . PHE A 1 81 ? 9.332 -16.911 7.150 1.00 90.94 81 PHE A N 1
ATOM 595 C CA . PHE A 1 81 ? 8.782 -16.043 8.181 1.00 90.94 81 PHE A CA 1
ATOM 596 C C . PHE A 1 81 ? 7.905 -16.848 9.130 1.00 90.94 81 PHE A C 1
ATOM 598 O O . PHE A 1 81 ? 7.047 -17.605 8.680 1.00 90.94 81 PHE A O 1
ATOM 605 N N . GLU A 1 82 ? 8.067 -16.616 10.430 1.00 94.25 82 GLU A N 1
ATOM 606 C CA . GLU A 1 82 ? 7.180 -17.152 11.455 1.00 94.25 82 GLU A CA 1
ATOM 607 C C . GLU A 1 82 ? 6.930 -16.100 12.542 1.00 94.25 82 GLU A C 1
ATOM 609 O O . GLU A 1 82 ? 7.857 -15.447 13.026 1.00 94.25 82 GLU A O 1
ATOM 614 N N . GLN A 1 83 ? 5.672 -15.952 12.948 1.00 95.44 83 GLN A N 1
ATOM 615 C CA . GLN A 1 83 ? 5.295 -15.267 14.178 1.00 95.44 83 GLN A CA 1
ATOM 616 C C . GLN A 1 83 ? 4.123 -16.007 14.823 1.00 95.44 83 GLN A C 1
ATOM 618 O O . GLN A 1 83 ? 3.058 -16.149 14.223 1.00 95.44 83 GLN A O 1
ATOM 623 N N . ARG A 1 84 ? 4.329 -16.468 16.056 1.00 95.81 84 ARG A N 1
ATOM 624 C CA . ARG A 1 84 ? 3.326 -17.176 16.861 1.00 95.81 84 ARG A CA 1
ATOM 625 C C . ARG A 1 84 ? 2.545 -16.225 17.753 1.00 95.81 84 ARG A C 1
ATOM 627 O O . ARG A 1 84 ? 2.958 -15.080 17.955 1.00 95.81 84 ARG A O 1
ATOM 634 N N . ASP A 1 85 ? 1.458 -16.748 18.306 1.00 96.50 85 ASP A N 1
ATOM 635 C CA . ASP A 1 85 ? 0.629 -16.084 19.307 1.00 96.50 85 ASP A CA 1
ATOM 636 C C . ASP A 1 85 ? 0.115 -14.732 18.801 1.00 96.50 85 ASP A C 1
ATOM 638 O O . ASP A 1 85 ? 0.329 -13.687 19.425 1.00 96.50 85 ASP A O 1
ATOM 642 N N . VAL A 1 86 ? -0.486 -14.755 17.606 1.00 97.88 86 VAL A N 1
ATOM 643 C CA . VAL A 1 86 ? -1.133 -13.588 17.001 1.00 97.88 86 VAL A CA 1
ATOM 644 C C . VAL A 1 86 ? -2.649 -13.711 17.078 1.00 97.88 86 VAL A C 1
ATOM 646 O O . VAL A 1 86 ? -3.215 -14.725 16.681 1.00 97.88 86 VAL A O 1
ATOM 649 N N . GLU A 1 87 ? -3.302 -12.674 17.586 1.00 98.31 87 GLU A N 1
ATOM 650 C CA . GLU A 1 87 ? -4.751 -12.585 17.743 1.00 98.31 87 GLU A CA 1
ATOM 651 C C . GLU A 1 87 ? -5.389 -12.039 16.453 1.00 98.31 87 GLU A C 1
ATOM 653 O O . GLU A 1 87 ? -5.114 -10.917 16.012 1.00 98.31 87 GLU A O 1
ATOM 658 N N . ILE A 1 88 ? -6.236 -12.852 15.825 1.00 98.38 88 ILE A N 1
ATOM 659 C CA . ILE A 1 88 ? -6.850 -12.598 14.517 1.00 98.38 88 ILE A CA 1
ATOM 660 C C . ILE A 1 88 ? -8.366 -12.836 14.628 1.00 98.38 88 ILE A C 1
ATOM 662 O O . ILE A 1 88 ? -8.773 -13.731 15.370 1.00 98.38 88 ILE A O 1
ATOM 666 N N . PRO A 1 89 ? -9.226 -12.096 13.900 1.00 98.25 89 PRO A N 1
ATOM 667 C CA . PRO A 1 89 ? -10.646 -12.425 13.842 1.00 98.25 89 PRO A CA 1
ATOM 668 C C . PRO A 1 89 ? -10.841 -13.838 13.291 1.00 98.25 89 PRO A C 1
ATOM 670 O O . PRO A 1 89 ? -10.272 -14.184 12.250 1.00 98.25 89 PRO A O 1
ATOM 673 N N . LYS A 1 90 ? -11.679 -14.647 13.943 1.00 98.12 90 LYS A N 1
ATOM 674 C CA . LYS A 1 90 ? -11.912 -16.050 13.557 1.00 98.12 90 LYS A CA 1
ATOM 675 C C . LYS A 1 90 ? -12.327 -16.214 12.097 1.00 98.12 90 LYS A C 1
ATOM 677 O O . LYS A 1 90 ? -11.892 -17.134 11.410 1.00 98.12 90 LYS A O 1
ATOM 682 N N . PHE A 1 91 ? -13.107 -15.266 11.587 1.00 97.69 91 PHE A N 1
ATOM 683 C CA . PHE A 1 91 ? -13.598 -15.273 10.212 1.00 97.69 91 PHE A CA 1
ATOM 684 C C . PHE A 1 91 ? -12.557 -14.861 9.152 1.00 97.69 91 PHE A C 1
ATOM 686 O O . PHE A 1 91 ? -12.832 -14.980 7.960 1.00 97.69 91 PHE A O 1
ATOM 693 N N . TRP A 1 92 ? -11.362 -14.391 9.531 1.00 98.12 92 TRP A N 1
ATOM 694 C CA . TRP A 1 92 ? -10.283 -14.145 8.564 1.00 98.12 92 TRP A CA 1
ATOM 695 C C . TRP A 1 92 ? -9.637 -15.464 8.137 1.00 98.12 92 TRP A C 1
ATOM 697 O O . TRP A 1 92 ? -9.538 -16.400 8.926 1.00 98.12 92 TRP A O 1
ATOM 707 N N . SER A 1 93 ? -9.139 -15.549 6.903 1.00 97.75 93 SER A N 1
ATOM 708 C CA . SER A 1 93 ? -8.444 -16.749 6.419 1.00 97.75 93 SER A CA 1
ATOM 709 C C . SER A 1 93 ? -7.007 -16.845 6.950 1.00 97.75 93 SER A C 1
ATOM 711 O O . SER A 1 93 ? -6.380 -15.836 7.279 1.00 97.75 93 SER A O 1
ATOM 713 N N . GLN A 1 94 ? -6.425 -18.049 6.954 1.00 96.38 94 GLN A N 1
ATOM 714 C CA . GLN A 1 94 ? -5.005 -18.228 7.294 1.00 96.38 94 GLN A CA 1
ATOM 715 C C . GLN A 1 94 ? -4.072 -17.462 6.337 1.00 96.38 94 GLN A C 1
ATOM 717 O O . GLN A 1 94 ? -3.029 -16.955 6.748 1.00 96.38 94 GLN A O 1
ATOM 722 N N . GLN A 1 95 ? -4.450 -17.325 5.062 1.00 95.94 95 GLN A N 1
ATOM 723 C CA . GLN A 1 95 ? -3.688 -16.517 4.109 1.00 95.94 95 GLN A CA 1
ATOM 724 C C . GLN A 1 95 ? -3.697 -15.033 4.506 1.00 95.94 95 GLN A C 1
ATOM 726 O O . GLN A 1 95 ? -2.646 -14.391 4.476 1.00 95.94 95 GLN A O 1
ATOM 731 N N . ALA A 1 96 ? -4.848 -14.501 4.935 1.00 96.12 96 ALA A N 1
ATOM 732 C CA . ALA A 1 96 ? -4.945 -13.140 5.454 1.00 96.12 96 ALA A CA 1
ATOM 733 C C . ALA A 1 96 ? -4.085 -12.963 6.716 1.00 96.12 96 ALA A C 1
ATOM 735 O O . ALA A 1 96 ? -3.326 -11.997 6.784 1.00 96.12 96 ALA A O 1
ATOM 736 N N . THR A 1 97 ? -4.115 -13.926 7.649 1.00 97.25 97 THR A N 1
ATOM 737 C CA . THR A 1 97 ? -3.219 -13.961 8.821 1.00 97.25 97 THR A CA 1
ATOM 738 C C . THR A 1 97 ? -1.756 -13.820 8.397 1.00 97.25 97 THR A C 1
ATOM 740 O O . THR A 1 97 ? -1.059 -12.911 8.843 1.00 97.25 97 THR A O 1
ATOM 743 N N . ASN A 1 98 ? -1.293 -14.678 7.485 1.00 95.62 98 ASN A N 1
ATOM 744 C CA . ASN A 1 98 ? 0.095 -14.686 7.027 1.00 95.62 98 ASN A CA 1
ATOM 745 C C . ASN A 1 98 ? 0.507 -13.345 6.396 1.00 95.62 98 ASN A C 1
ATOM 747 O O . ASN A 1 98 ? 1.577 -12.812 6.699 1.00 95.62 98 ASN A O 1
ATOM 751 N N . ILE A 1 99 ? -0.341 -12.771 5.538 1.00 93.50 99 ILE A N 1
ATOM 752 C CA . ILE A 1 99 ? -0.062 -11.497 4.859 1.00 93.50 99 ILE A CA 1
ATOM 753 C C . ILE A 1 99 ? -0.029 -10.340 5.860 1.00 93.50 99 ILE A C 1
ATOM 755 O O . ILE A 1 99 ? 0.923 -9.559 5.868 1.00 93.50 99 ILE A O 1
ATOM 759 N N . VAL A 1 100 ? -1.049 -10.227 6.710 1.00 95.62 100 VAL A N 1
ATOM 760 C CA . VAL A 1 100 ? -1.196 -9.122 7.666 1.00 95.62 100 VAL A CA 1
ATOM 761 C C . VAL A 1 100 ? -0.031 -9.091 8.643 1.00 95.62 100 VAL A C 1
ATOM 763 O O . VAL A 1 100 ? 0.613 -8.056 8.820 1.00 95.62 100 VAL A O 1
ATOM 766 N N . VAL A 1 101 ? 0.316 -10.247 9.194 1.00 95.69 101 VAL A N 1
ATOM 767 C CA . VAL A 1 101 ? 1.385 -10.356 10.183 1.00 95.69 101 VAL A CA 1
ATOM 768 C C . VAL A 1 101 ? 2.756 -10.119 9.541 1.00 95.69 101 VAL A C 1
ATOM 770 O O . VAL A 1 101 ? 3.578 -9.391 10.091 1.00 95.69 101 VAL A O 1
ATOM 773 N N . SER A 1 102 ? 3.019 -10.661 8.349 1.00 91.88 102 SER A N 1
ATOM 774 C CA . SER A 1 102 ? 4.333 -10.500 7.706 1.00 91.88 102 SER A CA 1
ATOM 775 C C . SER A 1 102 ? 4.577 -9.118 7.092 1.00 91.88 102 SER A C 1
ATOM 777 O O . SER A 1 102 ? 5.729 -8.691 7.004 1.00 91.88 102 SER A O 1
ATOM 779 N N . LYS A 1 103 ? 3.525 -8.416 6.649 1.00 89.06 103 LYS A N 1
ATOM 780 C CA . LYS A 1 103 ? 3.656 -7.151 5.904 1.00 89.06 103 LYS A CA 1
ATOM 781 C C . LYS A 1 103 ? 3.207 -5.915 6.676 1.00 89.06 103 LYS A C 1
ATOM 783 O O . LYS A 1 103 ? 3.764 -4.846 6.441 1.00 89.06 103 LYS A O 1
ATOM 788 N N . TYR A 1 104 ? 2.197 -6.032 7.535 1.00 92.75 104 TYR A N 1
ATOM 789 C CA . TYR A 1 104 ? 1.483 -4.872 8.078 1.00 92.75 104 TYR A CA 1
ATOM 790 C C . TYR A 1 104 ? 1.659 -4.689 9.583 1.00 92.75 104 TYR A C 1
ATOM 792 O O . TYR A 1 104 ? 1.615 -3.550 10.044 1.00 92.75 104 TYR A O 1
ATOM 800 N N . PHE A 1 105 ? 1.925 -5.765 10.330 1.00 95.00 105 PHE A N 1
ATOM 801 C CA . PHE A 1 105 ? 2.271 -5.647 11.744 1.00 95.00 105 PHE A CA 1
ATOM 802 C C . PHE A 1 105 ? 3.585 -4.884 11.931 1.00 95.00 105 PHE A C 1
ATOM 804 O O . PHE A 1 105 ? 4.611 -5.199 11.312 1.00 95.00 105 PHE A O 1
ATOM 811 N N . ARG A 1 106 ? 3.544 -3.877 12.802 1.00 91.94 106 ARG A N 1
ATOM 812 C CA . ARG A 1 106 ? 4.673 -3.014 13.165 1.00 91.94 106 ARG A CA 1
ATOM 813 C C . ARG A 1 106 ? 5.443 -3.537 14.372 1.00 91.94 106 ARG A C 1
ATOM 815 O O . ARG A 1 106 ? 5.003 -4.461 15.039 1.00 91.94 106 ARG A O 1
ATOM 822 N N . GLY A 1 107 ? 6.641 -2.992 14.579 1.00 89.56 107 GLY A N 1
ATOM 823 C CA . GLY A 1 107 ? 7.618 -3.473 15.561 1.00 89.56 107 GLY A CA 1
ATOM 824 C C . GLY A 1 107 ? 8.484 -4.631 15.050 1.00 89.56 107 GLY A C 1
ATOM 825 O O . GLY A 1 107 ? 8.139 -5.321 14.082 1.00 89.56 107 GLY A O 1
ATOM 826 N N . GLN A 1 108 ? 9.645 -4.818 15.676 1.00 88.94 108 GLN A N 1
ATOM 827 C CA . GLN A 1 108 ? 10.599 -5.870 15.328 1.00 88.94 108 GLN A CA 1
ATOM 828 C C . GLN A 1 108 ? 10.175 -7.196 15.970 1.00 88.94 108 GLN A C 1
ATOM 830 O O . GLN A 1 108 ? 9.764 -7.239 17.122 1.00 88.94 108 GLN A O 1
ATOM 835 N N . ILE A 1 109 ? 10.271 -8.306 15.233 1.00 88.38 109 ILE A N 1
ATOM 836 C CA . ILE A 1 109 ? 9.933 -9.628 15.783 1.00 88.38 109 ILE A CA 1
ATOM 837 C C . ILE A 1 109 ? 10.801 -9.909 17.015 1.00 88.38 109 ILE A C 1
ATOM 839 O O . ILE A 1 109 ? 12.016 -9.724 16.976 1.00 88.38 109 ILE A O 1
ATOM 843 N N . GLY A 1 110 ? 10.160 -10.373 18.088 1.00 87.38 110 GLY A N 1
ATOM 844 C CA . GLY A 1 110 ? 10.810 -10.664 19.365 1.00 87.38 110 GLY A CA 1
ATOM 845 C C . GLY A 1 110 ? 10.858 -9.481 20.332 1.00 87.38 110 GLY A C 1
ATOM 846 O O . GLY A 1 110 ? 11.220 -9.690 21.485 1.00 87.38 110 GLY A O 1
ATOM 847 N N . THR A 1 111 ? 10.462 -8.274 19.912 1.00 92.75 111 THR A N 1
ATOM 848 C CA . THR A 1 111 ? 10.394 -7.111 20.806 1.00 92.75 111 THR A CA 1
ATOM 849 C C . THR A 1 111 ? 8.974 -6.885 21.343 1.00 92.75 111 THR A C 1
ATOM 851 O O . THR A 1 111 ? 8.004 -7.328 20.714 1.00 92.75 111 THR A O 1
ATOM 854 N N . PRO A 1 112 ? 8.813 -6.220 22.504 1.00 90.75 112 PRO A N 1
ATOM 855 C CA . PRO A 1 112 ? 7.496 -5.910 23.068 1.00 90.75 112 PRO A CA 1
ATOM 856 C C . PRO A 1 112 ? 6.641 -5.000 22.179 1.00 90.75 112 PRO A C 1
ATOM 858 O O . PRO A 1 112 ? 5.418 -5.073 22.220 1.00 90.75 112 PRO A O 1
ATOM 861 N N . GLU A 1 113 ? 7.272 -4.166 21.350 1.00 90.81 113 GLU A N 1
ATOM 862 C CA . GLU A 1 113 ? 6.598 -3.225 20.448 1.00 90.81 113 GLU A CA 1
ATOM 863 C C . GLU A 1 113 ? 6.013 -3.915 19.208 1.00 90.81 113 GLU A C 1
ATOM 865 O O . GLU A 1 113 ? 5.339 -3.275 18.399 1.00 90.81 113 GLU A O 1
ATOM 870 N N . ARG A 1 114 ? 6.291 -5.211 19.015 1.00 95.19 114 ARG A N 1
ATOM 871 C CA . ARG A 1 114 ? 5.732 -5.994 17.917 1.00 95.19 114 ARG A CA 1
ATOM 872 C C . ARG A 1 114 ? 4.223 -6.116 18.076 1.00 95.19 114 ARG A C 1
ATOM 874 O O . ARG A 1 114 ? 3.742 -6.731 19.024 1.00 95.19 114 ARG A O 1
ATOM 881 N N . GLU A 1 115 ? 3.486 -5.623 17.088 1.00 96.88 115 GLU A N 1
ATOM 882 C CA . GLU A 1 115 ? 2.056 -5.880 16.977 1.00 96.88 115 GLU A CA 1
ATOM 883 C C . GLU A 1 115 ? 1.817 -7.399 16.913 1.00 96.88 115 GLU A C 1
ATOM 885 O O . GLU A 1 115 ? 2.499 -8.152 16.203 1.00 96.88 115 GLU A O 1
ATOM 890 N N . ARG A 1 116 ? 0.853 -7.850 17.712 1.00 97.62 116 ARG A N 1
ATOM 891 C CA . ARG A 1 116 ? 0.417 -9.240 17.861 1.00 97.62 116 ARG A CA 1
ATOM 892 C C . ARG A 1 116 ? -1.083 -9.399 17.659 1.00 97.62 116 ARG A C 1
ATOM 894 O O . ARG A 1 116 ? -1.556 -10.521 17.699 1.00 97.62 116 ARG A O 1
ATOM 901 N N . SER A 1 117 ? -1.827 -8.325 17.413 1.00 98.06 117 SER A N 1
ATOM 902 C CA . SER A 1 117 ? -3.269 -8.393 17.182 1.00 98.06 117 SER A CA 1
ATOM 903 C C . SER A 1 117 ? -3.701 -7.496 16.029 1.00 98.06 117 SER A C 1
ATOM 905 O O . SER A 1 117 ? -3.217 -6.371 15.882 1.00 98.06 117 SER A O 1
ATOM 907 N N . VAL A 1 118 ? -4.674 -7.956 15.239 1.00 98.00 118 VAL A N 1
ATOM 908 C CA . VAL A 1 118 ? -5.347 -7.103 14.243 1.00 98.00 118 VAL A CA 1
ATOM 909 C C . VAL A 1 118 ? -6.048 -5.914 14.913 1.00 98.00 118 VAL A C 1
ATOM 911 O O . VAL A 1 118 ? -6.130 -4.854 14.292 1.00 98.00 118 VAL A O 1
ATOM 914 N N . LYS A 1 119 ? -6.443 -6.024 16.194 1.00 97.69 119 LYS A N 1
ATOM 915 C CA . LYS A 1 119 ? -6.935 -4.885 16.993 1.00 97.69 119 LYS A CA 1
ATOM 916 C C . LYS A 1 119 ? -5.912 -3.755 17.048 1.00 97.69 119 LYS A C 1
ATOM 918 O O . LYS A 1 119 ? -6.272 -2.598 16.877 1.00 97.69 119 LYS A O 1
ATOM 923 N N . GLN A 1 120 ? -4.631 -4.084 17.239 1.00 97.62 120 GLN A N 1
ATOM 924 C CA . GLN A 1 120 ? -3.557 -3.089 17.308 1.00 97.62 120 GLN A CA 1
ATOM 925 C C . GLN A 1 120 ? -3.334 -2.423 15.947 1.00 97.62 120 GLN A C 1
ATOM 927 O O . GLN A 1 120 ? -3.277 -1.199 15.875 1.00 97.62 120 GLN A O 1
ATOM 932 N N . LEU A 1 121 ? -3.295 -3.210 14.864 1.00 97.31 121 LEU A N 1
ATOM 933 C CA . LEU A 1 121 ? -3.142 -2.691 13.501 1.00 97.31 121 LEU A CA 1
ATOM 934 C C . LEU A 1 121 ? -4.291 -1.748 13.110 1.00 97.31 121 LEU A C 1
ATOM 936 O O . LEU A 1 121 ? -4.047 -0.625 12.666 1.00 97.31 121 LEU A O 1
ATOM 940 N N . VAL A 1 122 ? -5.542 -2.200 13.253 1.00 97.88 122 VAL A N 1
ATOM 941 C CA . VAL A 1 122 ? -6.722 -1.397 12.895 1.00 97.88 122 VAL A CA 1
ATOM 942 C C . VAL A 1 122 ? -6.873 -0.222 13.854 1.00 97.88 122 VAL A C 1
ATOM 944 O O . VAL A 1 122 ? -7.049 0.907 13.402 1.00 97.88 122 VAL A O 1
ATOM 947 N N . GLY A 1 123 ? -6.728 -0.462 15.158 1.00 97.44 123 GLY A N 1
ATOM 948 C CA . GLY A 1 123 ? -6.808 0.559 16.196 1.00 97.44 123 GLY A CA 1
ATOM 949 C C . GLY A 1 123 ? -5.807 1.686 15.973 1.00 97.44 123 GLY A C 1
ATOM 950 O O . GLY A 1 123 ? -6.205 2.843 15.965 1.00 97.44 123 GLY A O 1
ATOM 951 N N . ARG A 1 124 ? -4.538 1.381 15.671 1.00 96.38 124 ARG A N 1
ATOM 952 C CA . ARG A 1 124 ? -3.524 2.398 15.346 1.00 96.38 124 ARG A CA 1
ATOM 953 C C . ARG A 1 124 ? -3.976 3.317 14.211 1.00 96.38 124 ARG A C 1
ATOM 955 O O . ARG A 1 124 ? -3.883 4.539 14.338 1.00 96.38 124 ARG A O 1
ATOM 962 N N . VAL A 1 125 ? -4.465 2.747 13.109 1.00 96.31 125 VAL A N 1
ATOM 963 C CA . VAL A 1 125 ? -4.908 3.529 11.944 1.00 96.31 125 VAL A CA 1
ATOM 964 C C . VAL A 1 125 ? -6.140 4.368 12.282 1.00 96.31 125 VAL A C 1
ATOM 966 O O . VAL A 1 125 ? -6.150 5.567 12.002 1.00 96.31 125 VAL A O 1
ATOM 969 N N . VAL A 1 126 ? -7.155 3.767 12.907 1.00 97.94 126 VAL A N 1
ATOM 970 C CA . VAL A 1 126 ? -8.406 4.460 13.239 1.00 97.94 126 VAL A CA 1
ATOM 971 C C . VAL A 1 126 ? -8.181 5.557 14.272 1.00 97.94 126 VAL A C 1
ATOM 973 O O . VAL A 1 126 ? -8.636 6.679 14.055 1.00 97.94 126 VAL A O 1
ATOM 976 N N . THR A 1 127 ? -7.443 5.282 15.349 1.00 96.94 127 THR A N 1
ATOM 977 C CA . THR A 1 127 ? -7.115 6.272 16.382 1.00 96.94 127 THR A CA 1
ATOM 978 C C . THR A 1 127 ? -6.404 7.468 15.770 1.00 96.94 127 THR A C 1
ATOM 980 O O . THR A 1 127 ? -6.839 8.596 15.969 1.00 96.94 127 THR A O 1
ATOM 983 N N . THR A 1 128 ? -5.397 7.237 14.925 1.00 95.56 128 THR A N 1
ATOM 984 C CA . THR A 1 128 ? -4.651 8.327 14.279 1.00 95.56 128 THR A CA 1
ATOM 985 C C . THR A 1 128 ? -5.552 9.208 13.407 1.00 95.56 128 THR A C 1
ATOM 987 O O . THR A 1 128 ? -5.505 10.434 13.493 1.00 95.56 128 THR A O 1
ATOM 990 N N . ILE A 1 129 ? -6.415 8.600 12.585 1.00 95.81 129 ILE A N 1
ATOM 991 C CA . ILE A 1 129 ? -7.363 9.345 11.739 1.00 95.81 129 ILE A CA 1
ATOM 992 C C . ILE A 1 129 ? -8.367 10.121 12.604 1.00 95.81 129 ILE A C 1
ATOM 994 O O . ILE A 1 129 ? -8.669 11.280 12.313 1.00 95.81 129 ILE A O 1
ATOM 998 N N . THR A 1 130 ? -8.856 9.507 13.681 1.00 97.00 130 THR A N 1
ATOM 999 C CA . THR A 1 130 ? -9.817 10.108 14.618 1.00 97.00 130 THR A CA 1
ATOM 1000 C C . THR A 1 130 ? -9.198 11.304 15.350 1.00 97.00 130 THR A C 1
ATOM 1002 O O . THR A 1 130 ? -9.823 12.359 15.458 1.00 97.00 130 THR A O 1
ATOM 1005 N N . GLU A 1 131 ? -7.943 11.198 15.789 1.00 95.81 131 GLU A N 1
ATOM 1006 C CA . GLU A 1 131 ? -7.192 12.294 16.411 1.00 95.81 131 GLU A CA 1
ATOM 1007 C C . GLU A 1 131 ? -6.988 13.467 15.448 1.00 95.81 131 GLU A C 1
ATOM 1009 O O . GLU A 1 131 ? -7.205 14.624 15.819 1.00 95.81 131 GLU A O 1
ATOM 1014 N N . TRP A 1 132 ? -6.636 13.193 14.188 1.00 95.56 132 TRP A N 1
ATOM 1015 C CA . TRP A 1 132 ? -6.538 14.233 13.163 1.00 95.56 132 TRP A CA 1
ATOM 1016 C C . TRP A 1 132 ? -7.880 14.907 12.887 1.00 95.56 132 TRP A C 1
ATOM 1018 O O . TRP A 1 132 ? -7.914 16.129 12.721 1.00 95.56 132 TRP A O 1
ATOM 1028 N N . ALA A 1 133 ? -8.970 14.138 12.848 1.00 96.12 133 ALA A N 1
ATOM 1029 C CA . ALA A 1 133 ? -10.315 14.665 12.657 1.00 96.12 133 ALA A CA 1
ATOM 1030 C C . ALA A 1 133 ? -10.741 15.567 13.826 1.00 96.12 133 ALA A C 1
ATOM 1032 O O . ALA A 1 133 ? -11.274 16.655 13.595 1.00 96.12 133 ALA A O 1
ATOM 1033 N N . ARG A 1 134 ? -10.427 15.166 15.066 1.00 96.06 134 ARG A N 1
ATOM 1034 C CA . ARG A 1 134 ? -10.648 15.965 16.279 1.00 96.06 134 ARG A CA 1
ATOM 1035 C C . ARG A 1 134 ? -9.851 17.267 16.247 1.00 96.06 134 ARG A C 1
ATOM 1037 O O . ARG A 1 134 ? -10.424 18.341 16.416 1.00 96.06 134 ARG A O 1
ATOM 1044 N N . ALA A 1 135 ? -8.546 17.191 15.980 1.00 95.00 135 ALA A N 1
ATOM 1045 C CA . ALA A 1 135 ? -7.659 18.356 15.944 1.00 95.00 135 ALA A CA 1
ATOM 1046 C C . ALA A 1 135 ? -8.085 19.388 14.886 1.00 95.00 135 ALA A C 1
ATOM 1048 O O . ALA A 1 135 ? -7.995 20.594 15.110 1.00 95.00 135 ALA A O 1
ATOM 1049 N N . GLN A 1 136 ? -8.586 18.913 13.745 1.00 94.88 136 GLN A N 1
ATOM 1050 C CA . GLN A 1 136 ? -9.076 19.753 12.650 1.00 94.88 136 GLN A CA 1
ATOM 1051 C C . GLN A 1 136 ? -10.560 20.132 12.780 1.00 94.88 136 GLN A C 1
ATOM 1053 O O . GLN A 1 136 ? -11.063 20.858 11.925 1.00 94.88 136 GLN A O 1
ATOM 1058 N N . LYS A 1 137 ? -11.252 19.681 13.839 1.00 95.19 137 LYS A N 1
ATOM 1059 C CA . LYS A 1 137 ? -12.681 19.935 14.090 1.00 95.19 137 LYS A CA 1
ATOM 1060 C C . LYS A 1 137 ? -13.569 19.544 12.898 1.00 95.19 137 LYS A C 1
ATOM 1062 O O . LYS A 1 137 ? -14.426 20.316 12.476 1.00 95.19 137 LYS A O 1
ATOM 1067 N N . TYR A 1 138 ? -13.333 18.355 12.333 1.00 95.31 138 TYR A N 1
ATOM 1068 C CA . TYR A 1 138 ? -14.094 17.855 11.180 1.00 95.31 138 TYR A CA 1
ATOM 1069 C C . TYR A 1 138 ? -15.575 17.624 11.492 1.00 95.31 138 TYR A C 1
ATOM 1071 O O . TYR A 1 138 ? -16.407 17.853 10.617 1.00 95.31 138 TYR A O 1
ATOM 1079 N N . PHE A 1 139 ? -15.896 17.169 12.704 1.00 97.50 139 PHE A N 1
ATOM 1080 C CA . PHE A 1 139 ? -17.243 16.751 13.098 1.00 97.50 139 PHE A CA 1
ATOM 1081 C C . PHE A 1 139 ? -17.957 17.796 13.961 1.00 97.50 139 PHE A C 1
ATOM 1083 O O . PHE A 1 139 ? -17.311 18.627 14.602 1.00 97.50 139 PHE A O 1
ATOM 1090 N N . ALA A 1 140 ? -19.293 17.784 13.927 1.00 96.00 140 ALA A N 1
ATOM 1091 C CA . ALA A 1 140 ? -20.139 18.746 14.634 1.00 96.00 140 ALA A CA 1
ATOM 1092 C C . ALA A 1 140 ? -20.093 18.543 16.152 1.00 96.00 140 ALA A C 1
ATOM 1094 O O . ALA A 1 140 ? -20.157 19.513 16.907 1.00 96.00 140 ALA A O 1
ATOM 1095 N N . SER A 1 141 ? -19.974 17.286 16.578 1.00 96.06 141 SER A N 1
ATOM 1096 C CA . SER A 1 141 ? -19.935 16.872 17.974 1.00 96.06 141 SER A CA 1
ATOM 1097 C C . SER A 1 141 ? -18.930 15.741 18.210 1.00 96.06 141 SER A C 1
ATOM 1099 O O . SER A 1 141 ? -18.438 15.103 17.274 1.00 96.06 141 SER A O 1
ATOM 1101 N N . ASP A 1 142 ? -18.635 15.482 19.484 1.00 95.88 142 ASP A N 1
ATOM 1102 C CA . ASP A 1 142 ? -17.836 14.323 19.888 1.00 95.88 142 ASP A CA 1
ATOM 1103 C C . ASP A 1 142 ? -18.579 13.001 19.639 1.00 95.88 142 ASP A C 1
ATOM 1105 O O . ASP A 1 142 ? -17.938 12.001 19.322 1.00 95.88 142 ASP A O 1
ATOM 1109 N N . ASP A 1 143 ? -19.913 13.005 19.694 1.00 96.31 143 ASP A N 1
ATOM 1110 C CA . ASP A 1 143 ? -20.731 11.829 19.384 1.00 96.31 143 ASP A CA 1
ATOM 1111 C C . ASP A 1 143 ? -20.627 11.449 17.902 1.00 96.31 143 ASP A C 1
ATOM 1113 O O . ASP A 1 143 ? -20.472 10.270 17.584 1.00 96.31 143 ASP A O 1
ATOM 1117 N N . ASP A 1 144 ? -20.620 12.436 16.998 1.00 97.69 144 ASP A N 1
ATOM 1118 C CA . ASP A 1 144 ? -20.392 12.216 15.563 1.00 97.69 144 ASP A CA 1
ATOM 1119 C C . ASP A 1 144 ? -18.988 11.647 15.301 1.00 97.69 144 ASP A C 1
ATOM 1121 O O . ASP A 1 144 ? -18.811 10.726 14.501 1.00 97.69 144 ASP A O 1
ATOM 1125 N N . LEU A 1 145 ? -17.973 12.171 15.998 1.00 97.69 145 LEU A N 1
ATOM 1126 C CA . LEU A 1 145 ? -16.600 11.679 15.893 1.00 97.69 145 LEU A CA 1
ATOM 1127 C C . LEU A 1 145 ? -16.476 10.233 16.403 1.00 97.69 145 LEU A C 1
ATOM 1129 O O . LEU A 1 145 ? -15.787 9.427 15.775 1.00 97.69 145 LEU A O 1
ATOM 1133 N N . HIS A 1 146 ? -17.124 9.897 17.521 1.00 97.81 146 HIS A N 1
ATOM 1134 C CA . HIS A 1 146 ? -17.142 8.533 18.053 1.00 97.81 146 HIS A CA 1
ATOM 1135 C C . HIS A 1 146 ? -17.901 7.580 17.126 1.00 97.81 146 HIS A C 1
ATOM 1137 O O . HIS A 1 146 ? -17.389 6.506 16.823 1.00 97.81 146 HIS A O 1
ATOM 1143 N N . ALA A 1 147 ? -19.060 7.992 16.599 1.00 98.12 147 ALA A N 1
ATOM 1144 C CA . ALA A 1 147 ? -19.808 7.212 15.614 1.00 98.12 147 ALA A CA 1
ATOM 1145 C C . ALA A 1 147 ? -18.973 6.906 14.367 1.00 98.12 147 ALA A C 1
ATOM 1147 O O . ALA A 1 147 ? -18.916 5.754 13.940 1.00 98.12 147 ALA A O 1
ATOM 1148 N N . PHE A 1 148 ? -18.259 7.903 13.839 1.00 98.25 148 PHE A N 1
ATOM 1149 C CA . PHE A 1 148 ? -17.318 7.701 12.741 1.00 98.25 148 PHE A CA 1
ATOM 1150 C C . PHE A 1 148 ? -16.189 6.730 13.108 1.00 98.25 148 PHE A C 1
ATOM 1152 O O . PHE A 1 148 ? -15.854 5.852 12.313 1.00 98.25 148 PHE A O 1
ATOM 1159 N N . SER A 1 149 ? -15.589 6.888 14.291 1.00 98.31 149 SER A N 1
ATOM 1160 C CA . SER A 1 149 ? -14.467 6.052 14.731 1.00 98.31 149 SER A CA 1
ATOM 1161 C C . SER A 1 149 ? -14.867 4.579 14.833 1.00 98.31 149 SER A C 1
ATOM 1163 O O . SER A 1 149 ? -14.183 3.708 14.292 1.00 98.31 149 SER A O 1
ATOM 1165 N N . ASP A 1 150 ? -16.005 4.303 15.465 1.00 98.50 150 ASP A N 1
ATOM 1166 C CA . ASP A 1 150 ? -16.502 2.946 15.670 1.00 98.50 150 ASP A CA 1
ATOM 1167 C C . ASP A 1 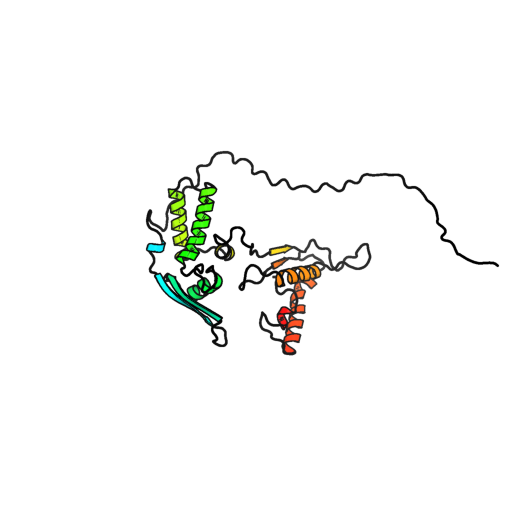150 ? -16.934 2.305 14.345 1.00 98.50 150 ASP A C 1
ATOM 1169 O O . ASP A 1 150 ? -16.491 1.203 14.014 1.00 98.50 150 ASP A O 1
ATOM 1173 N N . ASP A 1 151 ? -17.716 3.007 13.520 1.00 98.50 151 ASP A N 1
ATOM 1174 C CA . ASP A 1 151 ? -18.102 2.481 12.208 1.00 98.50 151 ASP A CA 1
ATOM 1175 C C . ASP A 1 151 ? -16.875 2.227 11.324 1.00 98.50 151 ASP A C 1
ATOM 1177 O O . ASP A 1 151 ? -16.833 1.226 10.605 1.00 98.50 151 ASP A O 1
ATOM 1181 N N . LEU A 1 152 ? -15.838 3.070 11.403 1.00 98.44 152 LEU A N 1
ATOM 1182 C CA . LEU A 1 152 ? -14.591 2.837 10.683 1.00 98.44 152 LEU A CA 1
ATOM 1183 C C . LEU A 1 152 ? -13.866 1.580 11.193 1.00 98.44 152 LEU A C 1
ATOM 1185 O O . LEU A 1 152 ? -13.416 0.788 10.364 1.00 98.44 152 LEU A O 1
ATOM 1189 N N . LYS A 1 153 ? -13.783 1.339 12.513 1.00 98.44 153 LYS A N 1
ATOM 1190 C CA . LYS A 1 153 ? -13.253 0.065 13.047 1.00 98.44 153 LYS A CA 1
ATOM 1191 C C . LYS A 1 153 ? -14.037 -1.114 12.471 1.00 98.44 153 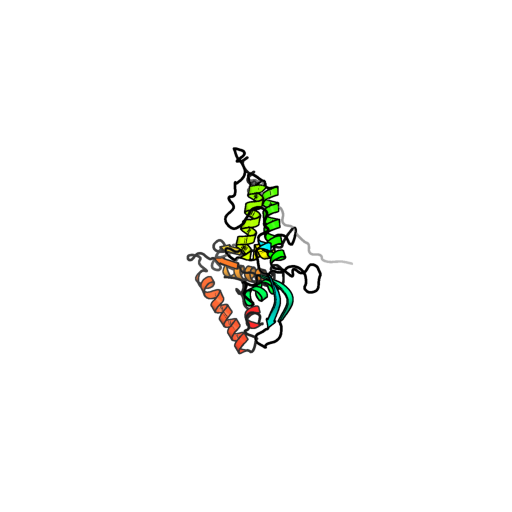LYS A C 1
ATOM 1193 O O . LYS A 1 153 ? -13.427 -2.024 11.910 1.00 98.44 153 LYS A O 1
ATOM 1198 N N . HIS A 1 154 ? -15.368 -1.072 12.545 1.00 98.44 154 HIS A N 1
ATOM 1199 C CA . HIS A 1 154 ? -16.230 -2.138 12.036 1.00 98.44 154 HIS A CA 1
ATOM 1200 C C . HIS A 1 154 ? -15.977 -2.394 10.544 1.00 98.44 154 HIS A C 1
ATOM 1202 O O . HIS A 1 154 ? -15.699 -3.524 10.143 1.00 98.44 154 HIS A O 1
ATOM 1208 N N . ILE A 1 155 ? -16.027 -1.348 9.712 1.00 98.44 155 ILE A N 1
ATOM 1209 C CA . ILE A 1 155 ? -15.809 -1.435 8.262 1.00 98.44 155 ILE A CA 1
ATOM 1210 C C . ILE A 1 155 ? -14.478 -2.123 7.943 1.00 98.44 155 ILE A C 1
ATOM 1212 O O . ILE A 1 155 ? -14.427 -2.975 7.052 1.00 98.44 155 ILE A O 1
ATOM 1216 N N . LEU A 1 156 ? -13.414 -1.764 8.664 1.00 98.19 156 LEU A N 1
ATOM 1217 C CA . LEU A 1 156 ? -12.071 -2.274 8.412 1.00 98.19 156 LEU A CA 1
ATOM 1218 C C . LEU A 1 156 ? -11.896 -3.726 8.879 1.00 98.19 156 LEU A C 1
ATOM 1220 O O . LEU A 1 156 ? -11.322 -4.528 8.142 1.00 98.19 156 LEU A O 1
ATOM 1224 N N . VAL A 1 157 ? -12.397 -4.099 10.063 1.00 97.44 157 VAL A N 1
ATOM 1225 C CA . VAL A 1 157 ? -12.225 -5.473 10.581 1.00 97.44 157 VAL A CA 1
ATOM 1226 C C . VAL A 1 157 ? -13.108 -6.473 9.841 1.00 97.44 157 VAL A C 1
ATOM 1228 O O . VAL A 1 157 ? -12.647 -7.564 9.503 1.00 97.44 157 VAL A O 1
ATOM 1231 N N . TYR A 1 158 ? -14.344 -6.090 9.514 1.00 97.88 158 TYR A N 1
ATOM 1232 C CA . TYR A 1 158 ? -15.253 -6.900 8.697 1.00 97.88 158 TYR A CA 1
ATOM 1233 C C . TYR A 1 158 ? -14.944 -6.829 7.194 1.00 97.88 158 TYR A C 1
ATOM 1235 O O . TYR A 1 158 ? -15.694 -7.377 6.389 1.00 97.88 158 TYR A O 1
ATOM 1243 N N . GLN A 1 159 ? -13.848 -6.166 6.805 1.00 95.69 159 GLN A N 1
ATOM 1244 C CA . GLN A 1 159 ? -13.364 -6.071 5.425 1.00 95.69 159 GLN A CA 1
ATOM 1245 C C . GLN A 1 159 ? -14.418 -5.536 4.433 1.00 95.69 159 GLN A C 1
ATOM 1247 O O . GLN A 1 159 ? -14.414 -5.896 3.257 1.00 95.69 159 GLN A O 1
ATOM 1252 N N . LYS A 1 160 ? -15.309 -4.639 4.886 1.00 97.38 160 LYS A N 1
ATOM 1253 C CA . LYS A 1 160 ? -16.291 -3.947 4.026 1.00 97.38 160 LYS A CA 1
ATOM 1254 C C . LYS A 1 160 ? -15.623 -2.892 3.137 1.00 97.38 160 LYS A C 1
ATOM 1256 O O . LYS A 1 160 ? -16.137 -2.560 2.073 1.00 97.38 160 LYS A O 1
ATOM 1261 N N . ALA A 1 161 ? -14.478 -2.373 3.578 1.00 96.50 161 ALA A N 1
ATOM 1262 C CA . ALA A 1 161 ? -13.568 -1.546 2.797 1.00 96.50 161 ALA A CA 1
ATOM 1263 C C . ALA A 1 161 ? -12.137 -1.698 3.335 1.00 96.50 161 ALA A C 1
ATOM 1265 O O . ALA A 1 161 ? -11.921 -2.207 4.435 1.00 96.50 161 ALA A O 1
ATOM 1266 N N . ALA A 1 162 ? -11.151 -1.225 2.574 1.00 94.12 162 ALA A N 1
ATOM 1267 C CA . ALA A 1 162 ? -9.762 -1.176 3.011 1.00 94.12 162 ALA A CA 1
ATOM 1268 C C . ALA A 1 162 ? -9.069 0.073 2.463 1.00 94.12 162 ALA A C 1
ATOM 1270 O O . ALA A 1 162 ? -9.300 0.478 1.323 1.00 94.12 162 ALA A O 1
ATOM 1271 N N . PHE A 1 163 ? -8.171 0.656 3.256 1.00 94.75 163 PHE A N 1
ATOM 1272 C CA . PHE A 1 163 ? -7.252 1.663 2.739 1.00 94.75 163 PHE A CA 1
ATOM 1273 C C . PHE A 1 163 ? -6.205 1.031 1.819 1.00 94.75 163 PHE A C 1
ATOM 1275 O O . PHE A 1 163 ? -5.905 -0.163 1.905 1.00 94.75 163 PHE A O 1
ATOM 1282 N N . ASN A 1 164 ? -5.589 1.854 0.970 1.00 90.00 164 ASN A N 1
ATOM 1283 C CA . ASN A 1 164 ? -4.405 1.435 0.234 1.00 90.00 164 ASN A CA 1
ATOM 1284 C C . ASN A 1 164 ? -3.236 1.140 1.199 1.00 90.00 164 ASN A C 1
ATOM 1286 O O . ASN A 1 164 ? -3.142 1.685 2.299 1.00 90.00 164 ASN A O 1
ATOM 1290 N N . SER A 1 165 ? -2.307 0.277 0.779 1.00 87.69 165 SER A N 1
ATOM 1291 C CA . SER A 1 165 ? -1.205 -0.205 1.627 1.00 87.69 165 SER A CA 1
ATOM 1292 C C . SER A 1 165 ? -0.383 0.888 2.337 1.00 87.69 165 SER A C 1
ATOM 1294 O O . SER A 1 165 ? -0.059 0.683 3.505 1.00 87.69 165 SER A O 1
ATOM 1296 N N . PRO A 1 166 ? -0.065 2.052 1.721 1.00 84.56 166 PRO A N 1
ATOM 1297 C CA . PRO A 1 166 ? 0.680 3.115 2.403 1.00 84.56 166 PRO A CA 1
ATOM 1298 C C . PRO A 1 166 ? 0.032 3.623 3.694 1.00 84.56 166 PRO A C 1
ATOM 1300 O O . PRO A 1 166 ? 0.755 3.978 4.622 1.00 84.56 166 PRO A O 1
ATOM 1303 N N . VAL A 1 167 ? -1.302 3.636 3.785 1.00 89.31 167 VAL A N 1
ATOM 1304 C CA . VAL A 1 167 ? -1.994 4.032 5.021 1.00 89.31 167 VAL A CA 1
ATOM 1305 C C . VAL A 1 167 ? -1.710 3.020 6.125 1.00 89.31 167 VAL A C 1
ATOM 1307 O O . VAL A 1 167 ? -1.275 3.406 7.206 1.00 89.31 167 VAL A O 1
ATOM 1310 N N . TRP A 1 168 ? -1.856 1.726 5.838 1.00 91.06 168 TRP A N 1
ATOM 1311 C CA . TRP A 1 168 ? -1.579 0.657 6.803 1.00 91.06 168 TRP A CA 1
ATOM 1312 C C . TRP A 1 168 ? -0.127 0.649 7.279 1.00 91.06 168 TRP A C 1
ATOM 1314 O O . TRP A 1 168 ? 0.147 0.428 8.461 1.00 91.06 168 TRP A O 1
ATOM 1324 N N . PHE A 1 169 ? 0.798 0.928 6.359 1.00 85.06 169 PHE A N 1
ATOM 1325 C CA . PHE A 1 169 ? 2.214 1.033 6.665 1.00 85.06 169 PHE A CA 1
ATOM 1326 C C . PHE A 1 169 ? 2.499 2.228 7.581 1.00 85.06 169 PHE A C 1
ATOM 1328 O O . PHE A 1 169 ? 3.179 2.069 8.593 1.00 85.06 169 PHE A O 1
ATOM 1335 N N . ASN A 1 170 ? 2.013 3.417 7.248 1.00 85.12 170 ASN A N 1
ATOM 1336 C CA . ASN A 1 170 ? 2.601 4.644 7.785 1.00 85.12 170 ASN A CA 1
ATOM 1337 C C . ASN A 1 170 ? 1.751 5.325 8.861 1.00 85.12 170 ASN A C 1
ATOM 1339 O O . ASN A 1 170 ? 2.295 6.021 9.717 1.00 85.12 170 ASN A O 1
ATOM 1343 N N . CYS A 1 171 ? 0.431 5.144 8.827 1.00 89.31 171 CYS A N 1
ATOM 1344 C CA . CYS A 1 171 ? -0.483 5.858 9.709 1.00 89.31 171 CYS A CA 1
ATOM 1345 C C . CYS A 1 171 ? -0.294 5.411 11.168 1.00 89.31 171 CYS A C 1
ATOM 1347 O O . CYS A 1 171 ? -0.392 4.221 11.471 1.00 89.31 171 CYS A O 1
ATOM 1349 N N . GLY A 1 172 ? -0.001 6.357 12.062 1.00 87.56 172 GLY A N 1
ATOM 1350 C CA . GLY A 1 172 ? 0.096 6.110 13.505 1.00 87.56 172 GLY A CA 1
ATOM 1351 C C . GLY A 1 172 ? 1.356 5.395 13.984 1.00 87.56 172 GLY A C 1
ATOM 1352 O O . GLY A 1 172 ? 1.383 4.941 15.122 1.00 87.56 172 GLY A O 1
ATOM 1353 N N . PHE A 1 173 ? 2.372 5.237 13.130 1.00 83.25 173 PHE A N 1
ATOM 1354 C CA . PHE A 1 173 ? 3.617 4.553 13.497 1.00 83.25 173 PHE A CA 1
ATOM 1355 C C . PHE A 1 173 ? 4.779 5.531 13.718 1.00 83.25 173 PHE A C 1
ATOM 1357 O O . PHE A 1 173 ? 5.338 5.593 14.808 1.00 83.25 173 PHE A O 1
ATOM 1364 N N . GLU A 1 174 ? 5.123 6.328 12.705 1.00 79.75 174 GLU A N 1
ATOM 1365 C CA . GLU A 1 174 ? 6.198 7.323 12.783 1.00 79.75 174 GLU A CA 1
ATOM 1366 C C . GLU A 1 174 ? 5.638 8.742 12.675 1.00 79.75 174 GLU A C 1
ATOM 1368 O O . GLU A 1 174 ? 4.693 8.998 11.932 1.00 79.75 174 GLU A O 1
ATOM 1373 N N . LYS A 1 175 ? 6.263 9.696 13.380 1.00 74.06 175 LYS A N 1
ATOM 1374 C CA . LYS A 1 175 ? 5.888 11.121 13.320 1.00 74.06 175 LYS A CA 1
ATOM 1375 C C . LYS A 1 175 ? 6.130 11.736 11.935 1.00 74.06 175 LYS A C 1
ATOM 1377 O O . LYS A 1 175 ? 5.417 12.652 11.535 1.00 74.06 175 LYS A O 1
ATOM 1382 N N . ALA A 1 176 ? 7.144 11.249 11.224 1.00 70.94 176 ALA A N 1
ATOM 1383 C CA . ALA A 1 176 ? 7.506 11.673 9.876 1.00 70.94 176 ALA A CA 1
ATOM 1384 C C . ALA A 1 176 ? 7.791 10.425 9.022 1.00 70.94 176 ALA A C 1
ATOM 1386 O O . ALA A 1 176 ? 8.955 10.101 8.789 1.00 70.94 176 ALA A O 1
ATOM 1387 N N . PRO A 1 177 ? 6.748 9.686 8.609 1.00 66.75 177 PRO A N 1
ATOM 1388 C CA . PRO A 1 177 ? 6.937 8.428 7.907 1.00 66.75 177 PRO A CA 1
ATOM 1389 C C . PRO A 1 177 ? 7.549 8.671 6.526 1.00 66.75 177 PRO A C 1
ATOM 1391 O O . PRO A 1 177 ? 7.218 9.644 5.842 1.00 66.75 177 PRO A O 1
ATOM 1394 N N . GLN A 1 178 ? 8.400 7.750 6.071 1.00 60.03 178 GLN A N 1
ATOM 1395 C CA . GLN A 1 178 ? 8.877 7.774 4.691 1.00 60.03 178 GLN A CA 1
ATOM 1396 C C . GLN A 1 178 ? 7.687 7.601 3.731 1.00 60.03 178 GLN A C 1
ATOM 1398 O O . GLN A 1 178 ? 7.015 6.568 3.717 1.00 60.03 178 GLN A O 1
ATOM 1403 N N . CYS A 1 179 ? 7.439 8.601 2.884 1.00 58.84 179 CYS A N 1
ATOM 1404 C CA . CYS A 1 179 ? 6.392 8.525 1.871 1.00 58.84 179 CYS A CA 1
ATOM 1405 C C . CYS A 1 179 ? 6.706 7.411 0.859 1.00 58.84 179 CYS A C 1
ATOM 1407 O O . CYS A 1 179 ? 7.639 7.516 0.064 1.00 58.84 179 CYS A O 1
ATOM 1409 N N . SER A 1 180 ? 5.904 6.345 0.864 1.00 59.69 180 SER A N 1
ATOM 1410 C CA . SER A 1 180 ? 5.927 5.311 -0.171 1.00 59.69 180 SER A CA 1
ATOM 1411 C C . SER A 1 180 ? 4.906 5.664 -1.256 1.00 59.69 180 SER A C 1
ATOM 1413 O O . SER A 1 180 ? 3.754 5.226 -1.195 1.00 59.69 180 SER A O 1
ATOM 1415 N N . ALA A 1 181 ? 5.295 6.483 -2.231 1.00 63.31 181 ALA A N 1
ATOM 1416 C CA . ALA A 1 181 ? 4.447 6.808 -3.375 1.00 63.31 181 ALA A CA 1
ATOM 1417 C C . ALA A 1 181 ? 5.013 6.190 -4.657 1.00 63.31 181 ALA A C 1
ATOM 1419 O O . ALA A 1 181 ? 6.216 6.240 -4.909 1.00 63.31 181 ALA A O 1
ATOM 1420 N N . CYS A 1 182 ? 4.131 5.616 -5.475 1.00 73.25 182 CYS A N 1
ATOM 1421 C CA . CYS A 1 182 ? 4.432 5.399 -6.884 1.00 73.25 182 CYS A CA 1
ATOM 1422 C C . CYS A 1 182 ? 4.522 6.771 -7.563 1.00 73.25 182 CYS A C 1
ATOM 1424 O O . CYS A 1 182 ? 3.732 7.660 -7.246 1.00 73.25 182 CYS A O 1
ATOM 1426 N N . SER A 1 183 ? 5.473 6.943 -8.479 1.00 81.88 183 SER A N 1
ATOM 1427 C CA . SER A 1 183 ? 5.661 8.208 -9.198 1.00 81.88 183 SER A CA 1
ATOM 1428 C C . SER A 1 183 ? 5.312 8.047 -10.674 1.00 81.88 183 SER A C 1
ATOM 1430 O O . SER A 1 183 ? 5.608 7.014 -11.268 1.00 81.88 183 SER A O 1
ATOM 1432 N N . GLY A 1 184 ? 4.684 9.057 -11.270 1.00 88.56 184 GLY A N 1
ATOM 1433 C CA . GLY A 1 184 ? 4.435 9.143 -12.708 1.00 88.56 184 GLY A CA 1
ATOM 1434 C C . GLY A 1 184 ? 5.243 10.284 -13.317 1.00 88.56 184 GLY A C 1
ATOM 1435 O O . GLY A 1 184 ? 5.407 11.328 -12.686 1.00 88.56 184 GLY A O 1
ATOM 1436 N N . THR A 1 185 ? 5.770 10.115 -14.529 1.00 91.19 185 THR A N 1
ATOM 1437 C CA . THR A 1 185 ? 6.427 11.223 -15.247 1.00 91.19 185 THR A CA 1
ATOM 1438 C C . THR A 1 185 ? 6.112 11.162 -16.726 1.00 91.19 185 THR A C 1
ATOM 1440 O O . THR A 1 185 ? 6.252 10.103 -17.335 1.00 91.19 185 THR A O 1
ATOM 1443 N N . ASN A 1 186 ? 5.744 12.312 -17.284 1.00 95.69 186 ASN A N 1
ATOM 1444 C CA . ASN A 1 186 ? 5.703 12.530 -18.719 1.00 95.69 186 ASN A CA 1
ATOM 1445 C C . ASN A 1 186 ? 7.073 13.036 -19.193 1.00 95.69 186 ASN A C 1
ATOM 1447 O O . ASN A 1 186 ? 7.553 14.046 -18.678 1.00 95.69 186 ASN A O 1
ATOM 1451 N N . LEU A 1 187 ? 7.709 12.314 -20.121 1.00 96.50 187 LEU A N 1
ATOM 1452 C CA . LEU A 1 187 ? 9.020 12.667 -20.676 1.00 96.50 187 LEU A CA 1
ATOM 1453 C C . LEU A 1 187 ? 8.940 13.404 -22.020 1.00 96.50 187 LEU A C 1
ATOM 1455 O O . LEU A 1 187 ? 9.985 13.759 -22.553 1.00 96.50 187 LEU A O 1
ATOM 1459 N N . SER A 1 188 ? 7.746 13.687 -22.544 1.00 97.50 188 SER A N 1
ATOM 1460 C CA . SER A 1 188 ? 7.540 14.322 -23.858 1.00 97.50 188 SER A CA 1
ATOM 1461 C C . SER A 1 188 ? 8.111 15.735 -23.974 1.00 97.50 188 SER A C 1
ATOM 1463 O O . SER A 1 188 ? 8.316 16.226 -25.076 1.00 97.50 188 SER A O 1
ATOM 1465 N N . SER A 1 189 ? 8.396 16.399 -22.850 1.00 96.69 189 SER A N 1
ATOM 1466 C CA . SER A 1 189 ? 9.066 17.706 -22.833 1.00 96.69 189 SER A CA 1
ATOM 1467 C C . SER A 1 189 ? 10.588 17.622 -22.999 1.00 96.69 189 SER A C 1
ATOM 1469 O O . SER A 1 189 ? 11.242 18.647 -23.205 1.00 96.69 189 SER A O 1
ATOM 1471 N N . ILE A 1 190 ? 11.177 16.427 -22.888 1.00 96.62 190 ILE A N 1
ATOM 1472 C CA . ILE A 1 190 ? 12.600 16.214 -23.147 1.00 96.62 190 ILE A CA 1
ATOM 1473 C C . ILE A 1 190 ? 12.795 16.165 -24.657 1.00 96.62 190 ILE A C 1
ATOM 1475 O O . ILE A 1 190 ? 12.233 15.303 -25.317 1.00 96.62 190 ILE A O 1
ATOM 1479 N N . ARG A 1 191 ? 13.643 17.056 -25.182 1.00 96.31 191 ARG A N 1
ATOM 1480 C CA . ARG A 1 191 ? 14.006 17.084 -26.607 1.00 96.31 191 ARG A CA 1
ATOM 1481 C C . ARG A 1 191 ? 14.462 15.717 -27.119 1.00 96.31 191 ARG A C 1
ATOM 1483 O O . ARG A 1 191 ? 15.107 14.956 -26.388 1.00 96.31 191 ARG A O 1
ATOM 1490 N N . SER A 1 192 ? 14.201 15.449 -28.390 1.00 96.88 192 SER A N 1
ATOM 1491 C CA . SER A 1 192 ? 14.480 14.156 -28.991 1.00 96.88 192 SER A CA 1
ATOM 1492 C C . SER A 1 192 ? 15.974 13.867 -29.102 1.00 96.88 192 SER A C 1
ATOM 1494 O O . SER A 1 192 ? 16.785 14.762 -29.338 1.00 96.88 192 SER A O 1
ATOM 1496 N N . SER A 1 193 ? 16.334 12.582 -29.027 1.00 96.38 193 SER A N 1
ATOM 1497 C CA . SER A 1 193 ? 17.680 12.085 -29.332 1.00 96.38 193 SER A CA 1
ATOM 1498 C C . SER A 1 193 ? 18.165 12.414 -30.752 1.00 96.38 193 SER A C 1
ATOM 1500 O O . SER A 1 193 ? 19.356 12.336 -31.050 1.00 96.38 193 SER A O 1
ATOM 1502 N N . ARG A 1 194 ? 17.233 12.802 -31.628 1.00 94.00 194 ARG A N 1
ATOM 1503 C CA . ARG A 1 194 ? 17.452 13.150 -33.035 1.00 94.00 194 ARG A CA 1
ATOM 1504 C C . ARG A 1 194 ? 17.760 14.635 -33.245 1.00 94.00 194 ARG A C 1
ATOM 1506 O O . ARG A 1 194 ? 18.094 15.032 -34.357 1.00 94.00 194 ARG A O 1
ATOM 1513 N N . GLU A 1 195 ? 17.647 15.459 -32.204 1.00 94.00 195 GLU A N 1
ATOM 1514 C CA . GLU A 1 195 ? 17.890 16.902 -32.275 1.00 94.00 195 GLU A CA 1
ATOM 1515 C C . GLU A 1 195 ? 19.357 17.258 -31.995 1.00 94.00 195 GLU A C 1
ATOM 1517 O O . GLU A 1 195 ? 19.995 16.699 -31.098 1.00 94.00 195 GLU A O 1
ATOM 1522 N N . LEU A 1 196 ? 19.882 18.237 -32.741 1.00 93.50 196 LEU A N 1
ATOM 1523 C CA . LEU A 1 196 ? 21.244 18.750 -32.577 1.00 93.50 196 LEU A CA 1
ATOM 1524 C C . LEU A 1 196 ? 21.352 19.719 -31.394 1.00 93.50 196 LEU A C 1
ATOM 1526 O O . LEU A 1 196 ? 20.445 20.503 -31.107 1.00 93.50 196 LEU A O 1
ATOM 1530 N N . LEU A 1 197 ? 22.502 19.698 -30.724 1.00 93.62 197 LEU A N 1
ATOM 1531 C CA . LEU A 1 197 ? 22.834 20.637 -29.655 1.00 93.62 197 LEU A CA 1
ATOM 1532 C C . LEU A 1 197 ? 23.688 21.793 -30.181 1.00 93.62 197 LEU A C 1
ATOM 1534 O O . LEU A 1 197 ? 24.521 21.618 -31.067 1.00 93.62 197 LEU A O 1
ATOM 1538 N N . ALA A 1 198 ? 23.540 22.973 -29.570 1.00 87.88 198 ALA A N 1
ATOM 1539 C CA . ALA A 1 198 ? 24.307 24.166 -29.939 1.00 87.88 198 ALA A CA 1
ATOM 1540 C C . ALA A 1 198 ? 25.832 23.973 -29.804 1.00 87.88 198 ALA A C 1
ATOM 1542 O O . ALA A 1 198 ? 26.595 24.566 -30.557 1.00 87.88 198 ALA A O 1
ATOM 1543 N N . GLY A 1 199 ? 26.272 23.127 -28.865 1.00 87.19 199 GLY A N 1
ATOM 1544 C CA . GLY A 1 199 ? 27.683 22.781 -28.656 1.00 87.19 199 GLY A CA 1
ATOM 1545 C C . GLY A 1 199 ? 28.205 21.637 -29.534 1.00 87.19 199 GLY A C 1
ATOM 1546 O O . GLY A 1 199 ? 29.327 21.188 -29.319 1.00 87.19 199 GLY A O 1
ATOM 1547 N N . GLY A 1 200 ? 27.407 21.151 -30.490 1.00 88.44 200 GLY A N 1
ATOM 1548 C CA . GLY A 1 200 ? 27.705 19.957 -31.280 1.00 88.44 200 GLY A CA 1
ATOM 1549 C C . GLY A 1 200 ? 27.180 18.664 -30.644 1.00 88.44 200 GLY A C 1
ATOM 1550 O O . GLY A 1 200 ? 26.906 18.595 -29.446 1.00 88.44 200 GLY A O 1
ATOM 1551 N N . GLY A 1 201 ? 27.024 17.631 -31.475 1.00 91.19 201 GLY A N 1
ATOM 1552 C CA . GLY A 1 201 ? 26.404 16.360 -31.092 1.00 91.19 201 GLY A CA 1
ATOM 1553 C C . GLY A 1 201 ? 24.873 16.409 -31.069 1.00 91.19 201 GLY A C 1
ATOM 1554 O O . GLY A 1 201 ? 24.254 17.400 -31.465 1.00 91.19 201 GLY A O 1
ATOM 1555 N N . THR A 1 202 ? 24.268 15.316 -30.612 1.00 93.62 202 THR A N 1
ATOM 1556 C CA . THR A 1 202 ? 22.816 15.170 -30.464 1.00 93.62 202 THR A CA 1
ATOM 1557 C C . THR A 1 202 ? 22.420 15.096 -28.994 1.00 93.62 202 THR A C 1
ATOM 1559 O O . THR A 1 202 ? 23.240 14.804 -28.120 1.00 93.62 202 THR A O 1
ATOM 1562 N N . ALA A 1 203 ? 21.157 15.390 -28.696 1.00 94.50 203 ALA A N 1
ATOM 1563 C CA . ALA A 1 203 ? 20.633 15.182 -27.354 1.00 94.50 203 ALA A CA 1
ATOM 1564 C C . ALA A 1 203 ? 20.563 13.684 -27.006 1.00 94.50 203 ALA A C 1
ATOM 1566 O O . ALA A 1 203 ? 20.502 12.823 -27.878 1.00 94.50 203 ALA A O 1
ATOM 1567 N N . SER A 1 204 ? 20.515 13.356 -25.714 1.00 95.25 204 SER A N 1
ATOM 1568 C CA . SER A 1 204 ? 20.384 11.959 -25.274 1.00 95.25 204 SER A CA 1
ATOM 1569 C C . SER A 1 204 ? 18.974 11.380 -25.465 1.00 95.25 204 SER A C 1
ATOM 1571 O O . SER A 1 204 ? 18.816 10.159 -25.481 1.00 95.25 204 SER A O 1
ATOM 1573 N N . GLY A 1 205 ? 17.950 12.235 -25.567 1.00 96.94 205 GLY A N 1
ATOM 1574 C CA . GLY A 1 205 ? 16.540 11.850 -25.685 1.00 96.94 205 GLY A CA 1
ATOM 1575 C C . GLY A 1 205 ? 15.896 11.280 -24.408 1.00 96.94 205 GLY A C 1
ATOM 1576 O O . GLY A 1 205 ? 16.593 10.890 -23.463 1.00 96.94 205 GLY A O 1
ATOM 1577 N N . PRO A 1 206 ? 14.554 11.192 -24.363 1.00 97.06 206 PRO A N 1
ATOM 1578 C CA . PRO A 1 206 ? 13.783 10.781 -23.188 1.00 97.06 206 PRO A CA 1
ATOM 1579 C C . PRO A 1 206 ? 14.100 9.358 -22.713 1.00 97.06 206 PRO A C 1
ATOM 1581 O O . PRO A 1 206 ? 14.176 9.125 -21.507 1.00 97.06 206 PRO A O 1
ATOM 1584 N N . VAL A 1 207 ? 14.359 8.412 -23.624 1.00 96.31 207 VAL A N 1
ATOM 1585 C CA . VAL A 1 207 ? 14.671 7.012 -23.269 1.00 96.31 207 VAL A CA 1
ATOM 1586 C C . VAL A 1 207 ? 15.977 6.913 -22.466 1.00 96.31 207 VAL A C 1
ATOM 1588 O O . VAL A 1 207 ? 16.081 6.109 -21.540 1.00 96.31 207 VAL A O 1
ATOM 1591 N N . SER A 1 208 ? 16.964 7.772 -22.742 1.00 95.19 208 SER A N 1
ATOM 1592 C CA . SER A 1 208 ? 18.205 7.826 -21.956 1.00 95.19 208 SER A CA 1
ATOM 1593 C C . SER A 1 208 ? 17.972 8.373 -20.546 1.00 95.19 208 SER A C 1
ATOM 1595 O O . SER A 1 208 ? 18.491 7.818 -19.579 1.00 95.19 208 SER A O 1
ATOM 1597 N N . PHE A 1 209 ? 17.149 9.416 -20.396 1.00 93.75 209 PHE A N 1
ATOM 1598 C CA . PHE A 1 209 ? 16.770 9.933 -19.074 1.00 93.75 209 PHE A CA 1
ATOM 1599 C C . PHE A 1 209 ? 15.934 8.923 -18.280 1.00 93.75 209 PHE A C 1
ATOM 1601 O O . PHE A 1 209 ? 16.118 8.786 -17.069 1.00 93.75 209 PHE A O 1
ATOM 1608 N N . MET A 1 210 ? 15.072 8.161 -18.957 1.00 94.81 210 MET A N 1
ATOM 1609 C CA . MET A 1 210 ? 14.320 7.063 -18.353 1.00 94.81 210 MET A CA 1
ATOM 1610 C C . MET A 1 210 ? 15.246 6.016 -17.718 1.00 94.81 210 MET A C 1
ATOM 1612 O O . MET A 1 210 ? 14.956 5.585 -16.606 1.00 94.81 210 MET A O 1
ATOM 1616 N N . LYS A 1 211 ? 16.389 5.672 -18.338 1.00 93.56 211 LYS A N 1
ATOM 1617 C CA . LYS A 1 211 ? 17.394 4.776 -17.722 1.00 93.56 211 LYS A CA 1
ATOM 1618 C C . LYS A 1 211 ? 17.920 5.331 -16.399 1.00 93.56 211 LYS A C 1
ATOM 1620 O O . LYS A 1 211 ? 18.055 4.590 -15.430 1.00 93.56 211 LYS A O 1
ATOM 1625 N N . GLY A 1 212 ? 18.178 6.638 -16.342 1.00 90.06 212 GLY A N 1
ATOM 1626 C CA . GLY A 1 212 ? 18.592 7.314 -15.112 1.00 90.06 212 GLY A CA 1
ATOM 1627 C C . GLY A 1 212 ? 17.530 7.205 -14.016 1.00 90.06 212 GLY A C 1
ATOM 1628 O O . GLY A 1 212 ? 17.830 6.778 -12.903 1.00 90.06 212 GLY A O 1
ATOM 1629 N N . TYR A 1 213 ? 16.274 7.530 -14.334 1.00 87.69 213 TYR A N 1
ATOM 1630 C CA . TYR A 1 213 ? 15.166 7.412 -13.378 1.00 87.69 213 TYR A CA 1
ATOM 1631 C C . TYR A 1 213 ? 14.911 5.974 -12.921 1.00 87.69 213 TYR A C 1
ATOM 1633 O O . TYR A 1 213 ? 14.608 5.755 -11.748 1.00 87.69 213 TYR A O 1
ATOM 1641 N N . ASP A 1 214 ? 15.056 5.005 -13.819 1.00 89.19 214 ASP A N 1
ATOM 1642 C CA . ASP A 1 214 ? 14.942 3.587 -13.503 1.00 89.19 214 ASP A CA 1
ATOM 1643 C C . ASP A 1 214 ? 16.024 3.134 -12.514 1.00 89.19 214 ASP A C 1
ATOM 1645 O O . ASP A 1 214 ? 15.714 2.480 -11.517 1.00 89.19 214 ASP A O 1
ATOM 1649 N N . ALA A 1 215 ? 17.271 3.564 -12.727 1.00 87.81 215 ALA A N 1
ATOM 1650 C CA . ALA A 1 215 ? 18.373 3.301 -11.810 1.00 87.81 215 ALA A CA 1
ATOM 1651 C C . ALA A 1 215 ? 18.134 3.947 -10.434 1.00 87.81 215 ALA A C 1
ATOM 1653 O O . ALA A 1 215 ? 18.300 3.283 -9.410 1.00 87.81 215 ALA A O 1
ATOM 1654 N N . PHE A 1 216 ? 17.669 5.204 -10.390 1.00 84.06 216 PHE A N 1
ATOM 1655 C CA . PHE A 1 216 ? 17.295 5.865 -9.132 1.00 84.06 216 PHE A CA 1
ATOM 1656 C C . PHE A 1 216 ? 16.209 5.089 -8.372 1.00 84.06 216 PHE A C 1
ATOM 1658 O O . PHE A 1 216 ? 16.314 4.905 -7.159 1.00 84.06 216 PHE A O 1
ATOM 1665 N N . ALA A 1 217 ? 15.193 4.591 -9.078 1.00 81.12 217 ALA A N 1
ATOM 1666 C CA . ALA A 1 217 ? 14.141 3.763 -8.494 1.00 81.12 217 ALA A CA 1
ATOM 1667 C C . ALA A 1 217 ? 14.673 2.401 -7.999 1.00 81.12 217 ALA A C 1
ATOM 1669 O O . ALA A 1 217 ? 14.234 1.906 -6.961 1.00 81.12 217 ALA A O 1
ATOM 1670 N N . GLY A 1 218 ? 15.648 1.814 -8.698 1.00 78.88 218 GLY A N 1
ATOM 1671 C CA . GLY A 1 218 ? 16.280 0.553 -8.308 1.00 78.88 218 GLY A CA 1
ATOM 1672 C C . GLY A 1 218 ? 17.138 0.654 -7.042 1.00 78.88 218 GLY A C 1
ATOM 1673 O O . GLY A 1 218 ? 17.144 -0.275 -6.227 1.00 78.88 218 GLY A O 1
ATOM 1674 N N . VAL A 1 219 ? 17.834 1.782 -6.847 1.00 77.06 219 VAL A N 1
ATOM 1675 C CA . VAL A 1 219 ? 18.718 1.993 -5.685 1.00 77.06 219 VAL A CA 1
ATOM 1676 C C . VAL A 1 219 ? 17.980 2.541 -4.458 1.00 77.06 219 VAL A C 1
ATOM 1678 O O . VAL A 1 219 ? 18.342 2.202 -3.331 1.00 77.06 219 VAL A O 1
ATOM 1681 N N . ILE A 1 220 ? 16.915 3.333 -4.644 1.00 70.50 220 ILE A N 1
ATOM 1682 C CA . ILE A 1 220 ? 16.120 3.902 -3.545 1.00 70.50 220 ILE A CA 1
ATOM 1683 C C . ILE A 1 220 ? 14.913 3.002 -3.258 1.00 70.50 220 ILE A C 1
ATOM 1685 O O . ILE A 1 220 ? 13.846 3.124 -3.861 1.00 70.50 220 ILE A O 1
ATOM 1689 N N . LYS A 1 221 ? 15.057 2.101 -2.283 1.00 64.25 221 LYS A N 1
ATOM 1690 C CA . LYS A 1 221 ? 13.958 1.240 -1.821 1.00 64.25 221 LYS A CA 1
ATOM 1691 C C . LYS A 1 221 ? 13.142 1.966 -0.752 1.00 64.25 221 LYS A C 1
ATOM 1693 O O . LYS A 1 221 ? 13.678 2.395 0.266 1.00 64.25 221 LYS A O 1
ATOM 1698 N N . SER A 1 222 ? 11.837 2.094 -0.974 1.00 52.94 222 SER A N 1
ATOM 1699 C CA . SER A 1 222 ? 10.923 2.662 0.017 1.00 52.94 222 SER A CA 1
ATOM 1700 C C . SER A 1 222 ? 10.763 1.694 1.197 1.00 52.94 222 SER A C 1
ATOM 1702 O O . SER A 1 222 ? 10.283 0.577 1.015 1.00 52.94 222 SER A O 1
ATOM 1704 N N . GLY A 1 223 ? 11.197 2.116 2.388 1.00 50.91 223 GLY A N 1
ATOM 1705 C CA . GLY A 1 223 ? 10.712 1.629 3.680 1.00 50.91 223 GLY A CA 1
ATOM 1706 C C . GLY A 1 223 ? 10.675 0.115 3.900 1.00 50.91 223 GLY A C 1
ATOM 1707 O O . GLY A 1 223 ? 9.605 -0.432 4.139 1.00 50.91 223 GLY A O 1
ATOM 1708 N N . GLY A 1 224 ? 11.833 -0.551 3.904 1.00 50.56 224 GLY A N 1
ATOM 1709 C CA . GLY A 1 224 ? 11.989 -1.853 4.564 1.00 50.56 224 GLY A CA 1
ATOM 1710 C C . GLY A 1 224 ? 11.356 -3.065 3.858 1.00 50.56 224 GLY A C 1
ATOM 1711 O O . GLY A 1 224 ? 10.144 -3.244 3.787 1.00 50.56 224 GLY A O 1
ATOM 1712 N N . LYS A 1 225 ? 12.235 -3.970 3.412 1.00 50.72 225 LYS A N 1
ATOM 1713 C CA . LYS A 1 225 ? 12.037 -5.391 3.044 1.00 50.72 225 LYS A CA 1
ATOM 1714 C C . LYS A 1 225 ? 10.927 -5.800 2.053 1.00 50.72 225 LYS A C 1
ATOM 1716 O O . LYS A 1 225 ? 11.000 -6.932 1.589 1.00 50.72 225 LYS A O 1
ATOM 1721 N N . THR A 1 226 ? 9.929 -4.987 1.687 1.00 52.06 226 THR A N 1
ATOM 1722 C CA . THR A 1 226 ? 8.712 -5.554 1.057 1.00 52.06 226 THR A CA 1
ATOM 1723 C C . THR A 1 226 ? 8.149 -4.863 -0.183 1.00 52.06 226 THR A C 1
ATOM 1725 O O . THR A 1 226 ? 7.217 -5.418 -0.768 1.00 52.06 226 THR A O 1
ATOM 1728 N N . ARG A 1 227 ? 8.709 -3.741 -0.656 1.00 60.25 227 ARG A N 1
ATOM 1729 C CA . ARG A 1 227 ? 8.225 -3.080 -1.882 1.00 60.25 227 ARG A CA 1
ATOM 1730 C C . ARG A 1 227 ? 9.374 -2.528 -2.731 1.00 60.25 227 ARG A C 1
ATOM 1732 O O . ARG A 1 227 ? 10.223 -1.801 -2.223 1.00 60.25 227 ARG A O 1
ATOM 1739 N N . ARG A 1 228 ? 9.405 -2.873 -4.024 1.00 70.31 228 ARG A N 1
ATOM 1740 C CA . ARG A 1 228 ? 10.252 -2.173 -5.008 1.00 70.31 228 ARG A CA 1
ATOM 1741 C C . ARG A 1 228 ? 9.593 -0.849 -5.387 1.00 70.31 228 ARG A C 1
ATOM 1743 O O . ARG A 1 228 ? 8.372 -0.711 -5.274 1.00 70.31 228 ARG A O 1
ATOM 1750 N N . ALA A 1 229 ? 10.398 0.122 -5.806 1.00 73.56 229 ALA A N 1
ATOM 1751 C CA . ALA A 1 229 ? 9.863 1.324 -6.422 1.00 73.56 229 ALA A CA 1
ATOM 1752 C C . ALA A 1 229 ? 9.129 0.939 -7.717 1.00 73.56 229 ALA A C 1
ATOM 1754 O O . ALA A 1 229 ? 9.559 0.045 -8.440 1.00 73.56 229 ALA A O 1
ATOM 1755 N N . ALA A 1 230 ? 8.008 1.601 -7.983 1.00 77.12 230 ALA A N 1
ATOM 1756 C CA . ALA A 1 230 ? 7.264 1.447 -9.224 1.00 77.12 230 ALA A CA 1
ATOM 1757 C C . ALA A 1 230 ? 6.992 2.836 -9.786 1.00 77.12 230 ALA A C 1
ATOM 1759 O O . ALA A 1 230 ? 6.515 3.721 -9.059 1.00 77.12 230 ALA A O 1
ATOM 1760 N N . LYS A 1 231 ? 7.313 3.023 -11.064 1.00 86.31 231 LYS A N 1
ATOM 1761 C CA . LYS A 1 231 ? 7.259 4.321 -11.716 1.00 86.31 231 LYS A CA 1
ATOM 1762 C C . LYS A 1 231 ? 6.518 4.227 -13.041 1.00 86.31 231 LYS A C 1
ATOM 1764 O O . LYS A 1 231 ? 6.979 3.531 -13.921 1.00 86.31 231 LYS A O 1
ATOM 1769 N N . MET A 1 232 ? 5.442 4.981 -13.222 1.00 92.06 232 MET A N 1
ATOM 1770 C CA . MET A 1 232 ? 4.832 5.156 -14.543 1.00 92.06 232 MET A CA 1
ATOM 1771 C C . MET A 1 232 ? 5.676 6.127 -15.380 1.00 92.06 232 MET A C 1
ATOM 1773 O O . MET A 1 232 ? 6.104 7.184 -14.885 1.00 92.06 232 MET A O 1
ATOM 1777 N N . VAL A 1 233 ? 5.927 5.784 -16.640 1.00 94.06 233 VAL A N 1
ATOM 1778 C CA . VAL A 1 233 ? 6.578 6.671 -17.611 1.00 94.06 233 VAL A CA 1
ATOM 1779 C C . VAL A 1 233 ? 5.678 6.792 -18.833 1.00 94.06 233 VAL A C 1
ATOM 1781 O O . VAL A 1 233 ? 5.250 5.784 -19.378 1.00 94.06 233 VAL A O 1
ATOM 1784 N N . ILE A 1 234 ? 5.403 8.018 -19.273 1.00 97.06 234 ILE A N 1
ATOM 1785 C CA . ILE A 1 234 ? 4.656 8.257 -20.512 1.00 97.06 234 ILE A CA 1
ATOM 1786 C C . ILE A 1 234 ? 5.491 9.077 -21.495 1.00 97.06 234 ILE A C 1
ATOM 1788 O O . ILE A 1 234 ? 6.301 9.915 -21.082 1.00 97.06 234 ILE A O 1
ATOM 1792 N N . LEU A 1 235 ? 5.275 8.809 -22.781 1.00 98.06 235 LEU A N 1
ATOM 1793 C CA . LEU A 1 235 ? 5.806 9.558 -23.911 1.00 98.06 235 LEU A CA 1
ATOM 1794 C C . LEU A 1 235 ? 4.689 9.715 -24.950 1.00 98.06 235 LEU A C 1
ATOM 1796 O O . LEU A 1 235 ? 3.966 8.755 -25.228 1.00 98.06 235 LEU A O 1
ATOM 1800 N N . ASP A 1 236 ? 4.539 10.919 -25.487 1.00 98.38 236 ASP A N 1
ATOM 1801 C CA . ASP A 1 236 ? 3.481 11.261 -26.433 1.00 98.38 236 ASP A CA 1
ATOM 1802 C C . ASP A 1 236 ? 3.749 10.545 -27.764 1.00 98.38 236 ASP A C 1
ATOM 1804 O O . ASP A 1 236 ? 4.896 10.361 -28.180 1.00 98.38 236 ASP A O 1
ATOM 1808 N N . ALA A 1 237 ? 2.681 10.094 -28.424 1.00 97.94 237 ALA A N 1
ATOM 1809 C CA . ALA A 1 237 ? 2.786 9.207 -29.583 1.00 97.94 237 ALA A CA 1
ATOM 1810 C C . ALA A 1 237 ? 3.422 9.870 -30.821 1.00 97.94 237 ALA A C 1
ATOM 1812 O O . ALA A 1 237 ? 3.889 9.174 -31.719 1.00 97.94 237 ALA A O 1
ATOM 1813 N N . ASP A 1 238 ? 3.426 11.199 -30.876 1.00 97.56 238 ASP A N 1
ATOM 1814 C CA . ASP A 1 238 ? 4.045 12.019 -31.917 1.00 97.56 238 ASP A CA 1
ATOM 1815 C C . ASP A 1 238 ? 5.500 12.401 -31.597 1.00 97.56 238 ASP A C 1
ATOM 1817 O O . ASP A 1 238 ? 6.186 12.979 -32.444 1.00 97.56 238 ASP A O 1
ATOM 1821 N N . HIS A 1 239 ? 6.007 12.046 -30.411 1.00 98.25 239 HIS A N 1
ATOM 1822 C CA . HIS A 1 239 ? 7.390 12.309 -30.047 1.00 98.25 239 HIS A CA 1
ATOM 1823 C C . HIS A 1 239 ? 8.347 11.531 -30.974 1.00 98.25 239 HIS A C 1
ATOM 1825 O O . HIS A 1 239 ? 8.167 10.325 -31.164 1.00 98.25 239 HIS A O 1
ATOM 1831 N N . PRO A 1 240 ? 9.423 12.141 -31.511 1.00 97.69 240 PRO A N 1
ATOM 1832 C CA . PRO A 1 240 ? 10.269 11.469 -32.504 1.00 97.69 240 PRO A CA 1
ATOM 1833 C C . PRO A 1 240 ? 10.937 10.171 -32.013 1.00 97.69 240 PRO A C 1
ATOM 1835 O O . PRO A 1 240 ? 11.231 9.291 -32.818 1.00 97.69 240 PRO A O 1
ATOM 1838 N N . ASP A 1 241 ? 11.144 10.028 -30.700 1.00 98.12 241 ASP A N 1
ATOM 1839 C CA . ASP A 1 241 ? 11.700 8.818 -30.065 1.00 98.12 241 ASP A CA 1
ATOM 1840 C C . ASP A 1 241 ? 10.639 7.782 -29.628 1.00 98.12 241 ASP A C 1
ATOM 1842 O O . ASP A 1 241 ? 10.947 6.866 -28.866 1.00 98.12 241 ASP A O 1
ATOM 1846 N N . ILE A 1 242 ? 9.382 7.897 -30.077 1.00 97.94 242 ILE A N 1
ATOM 1847 C CA . ILE A 1 242 ? 8.292 6.994 -29.664 1.00 97.94 242 ILE A CA 1
ATOM 1848 C C . ILE A 1 242 ? 8.574 5.519 -29.974 1.00 97.94 242 ILE A C 1
ATOM 1850 O O . ILE A 1 242 ? 8.298 4.645 -29.155 1.00 97.94 242 ILE A O 1
ATOM 1854 N N . VAL A 1 243 ? 9.173 5.226 -31.131 1.00 97.62 243 VAL A N 1
ATOM 1855 C CA . VAL A 1 243 ? 9.503 3.847 -31.528 1.00 97.62 243 VAL A CA 1
ATOM 1856 C C . VAL A 1 243 ? 10.580 3.260 -30.613 1.00 97.62 243 VAL A C 1
ATOM 1858 O O . VAL A 1 243 ? 10.491 2.092 -30.231 1.00 97.62 243 VAL A O 1
ATOM 1861 N N . ASP A 1 244 ? 11.560 4.072 -30.212 1.00 97.00 244 ASP A N 1
ATOM 1862 C CA . ASP A 1 244 ? 12.607 3.655 -29.277 1.00 97.00 244 ASP A CA 1
ATOM 1863 C C . ASP A 1 244 ? 12.023 3.426 -27.880 1.00 97.00 244 ASP A C 1
ATOM 1865 O O . ASP A 1 244 ? 12.367 2.449 -27.219 1.00 97.00 244 ASP A O 1
ATOM 1869 N N . PHE A 1 245 ? 11.085 4.274 -27.451 1.00 97.19 245 PHE A N 1
ATOM 1870 C CA . PHE A 1 245 ? 10.361 4.108 -26.192 1.00 97.19 245 PHE A CA 1
ATOM 1871 C C . PHE A 1 245 ? 9.524 2.820 -26.159 1.00 97.19 245 PHE A C 1
ATOM 1873 O O . PHE A 1 245 ? 9.602 2.078 -25.183 1.00 97.19 245 PHE A O 1
ATOM 1880 N N . ILE A 1 246 ? 8.785 2.502 -27.228 1.00 97.00 246 ILE A N 1
ATOM 1881 C CA . ILE A 1 246 ? 7.988 1.266 -27.325 1.00 97.00 246 ILE A CA 1
ATOM 1882 C C . ILE A 1 246 ? 8.883 0.021 -27.256 1.00 97.00 246 ILE A C 1
ATOM 1884 O O . ILE A 1 246 ? 8.572 -0.934 -26.545 1.00 97.00 246 ILE A O 1
ATOM 1888 N N . ASN A 1 247 ? 10.008 0.030 -27.975 1.00 97.12 247 ASN A N 1
ATOM 1889 C CA . ASN A 1 247 ? 10.872 -1.145 -28.088 1.00 97.12 247 ASN A CA 1
ATOM 1890 C C . ASN A 1 247 ? 11.888 -1.286 -26.944 1.00 97.12 247 ASN A C 1
ATOM 1892 O O . ASN A 1 247 ? 12.477 -2.356 -26.795 1.00 97.12 247 ASN A O 1
ATOM 1896 N N . CYS A 1 248 ? 12.101 -0.253 -26.116 1.00 95.88 248 CYS A N 1
ATOM 1897 C CA . CYS A 1 248 ? 13.218 -0.217 -25.164 1.00 95.88 248 CYS A CA 1
ATOM 1898 C C . CYS A 1 248 ? 13.270 -1.429 -24.219 1.00 95.88 248 CYS A C 1
ATOM 1900 O O . CYS A 1 248 ? 14.343 -1.984 -23.996 1.00 95.88 248 CYS A O 1
ATOM 1902 N N . LYS A 1 249 ? 12.120 -1.886 -23.714 1.00 95.19 249 LYS A N 1
ATOM 1903 C CA . LYS A 1 249 ? 12.038 -3.059 -22.834 1.00 95.19 249 LYS A CA 1
ATOM 1904 C C . LYS A 1 249 ? 12.272 -4.370 -23.568 1.00 95.19 249 LYS A C 1
ATOM 1906 O O . LYS A 1 249 ? 12.888 -5.259 -23.001 1.00 95.19 249 LYS A O 1
ATOM 1911 N N . VAL A 1 250 ? 11.818 -4.483 -24.815 1.00 95.62 250 VAL A N 1
ATOM 1912 C CA . VAL A 1 250 ? 12.038 -5.685 -25.634 1.00 95.62 250 VAL A CA 1
ATOM 1913 C C . VAL A 1 250 ? 13.531 -5.879 -25.893 1.00 95.62 250 VAL A C 1
ATOM 1915 O O . VAL A 1 250 ? 14.031 -6.999 -25.828 1.00 95.62 250 VAL A O 1
ATOM 1918 N N . GLU A 1 251 ? 14.272 -4.796 -26.129 1.00 95.25 251 GLU A N 1
ATOM 1919 C CA . GLU A 1 251 ? 15.723 -4.882 -26.311 1.00 95.25 251 GLU A CA 1
ATOM 1920 C C . GLU A 1 251 ? 16.474 -5.220 -25.012 1.00 95.25 251 GLU A C 1
ATOM 1922 O O . GLU A 1 251 ? 17.460 -5.953 -25.055 1.00 95.25 251 GLU A O 1
ATOM 1927 N N . GLU A 1 252 ? 16.022 -4.733 -23.851 1.00 95.50 252 GLU A N 1
ATOM 1928 C CA . GLU A 1 252 ? 16.584 -5.140 -22.552 1.00 95.50 252 GLU A CA 1
ATOM 1929 C C . GLU A 1 252 ? 16.246 -6.599 -22.206 1.00 95.50 252 GLU A C 1
ATOM 1931 O O . GLU A 1 252 ? 17.098 -7.324 -21.697 1.00 95.50 252 GLU A O 1
ATOM 1936 N N . GLU A 1 253 ? 15.049 -7.062 -22.560 1.00 94.25 253 GLU A N 1
ATOM 1937 C CA . GLU A 1 253 ? 14.613 -8.447 -22.377 1.00 94.25 253 GLU A CA 1
ATOM 1938 C C . GLU A 1 253 ? 15.538 -9.414 -23.129 1.00 94.25 253 GLU A C 1
ATOM 1940 O O . GLU A 1 253 ? 16.033 -10.377 -22.548 1.00 94.25 253 GLU A O 1
ATOM 1945 N N . LYS A 1 254 ? 15.887 -9.118 -24.391 1.00 96.19 254 LYS A N 1
ATOM 1946 C CA . LYS A 1 254 ? 16.858 -9.924 -25.160 1.00 96.19 254 LYS A CA 1
ATOM 1947 C C . LYS A 1 254 ? 18.203 -10.074 -24.439 1.00 96.19 254 LYS A C 1
ATOM 1949 O O . LYS A 1 254 ? 18.820 -11.135 -24.517 1.00 96.19 254 LYS A O 1
ATOM 1954 N N . LYS A 1 255 ? 18.664 -9.035 -23.730 1.00 96.00 255 LYS A N 1
ATOM 1955 C CA . LYS A 1 255 ? 19.902 -9.097 -22.933 1.00 96.00 255 LYS A CA 1
ATOM 1956 C C . LYS A 1 255 ? 19.729 -9.998 -21.716 1.00 96.00 255 LYS A C 1
ATOM 1958 O O . LYS A 1 255 ? 20.626 -10.785 -21.430 1.00 96.00 255 LYS A O 1
ATOM 1963 N N . ALA A 1 256 ? 18.590 -9.911 -21.029 1.00 94.81 256 ALA A N 1
ATOM 1964 C CA . ALA A 1 256 ? 18.283 -10.787 -19.903 1.00 94.81 256 ALA A CA 1
ATOM 1965 C C . ALA A 1 256 ? 18.266 -12.262 -20.337 1.00 94.81 256 ALA A C 1
ATOM 1967 O O . ALA A 1 256 ? 18.908 -13.081 -19.686 1.00 94.81 256 ALA A O 1
ATOM 1968 N N . TRP A 1 257 ? 17.641 -12.594 -21.473 1.00 95.81 257 TRP A N 1
ATOM 1969 C CA . TRP A 1 257 ? 17.660 -13.955 -22.030 1.00 95.81 257 TRP A CA 1
ATOM 1970 C C . TRP A 1 257 ? 19.066 -14.435 -22.376 1.00 95.81 257 TRP A C 1
ATOM 197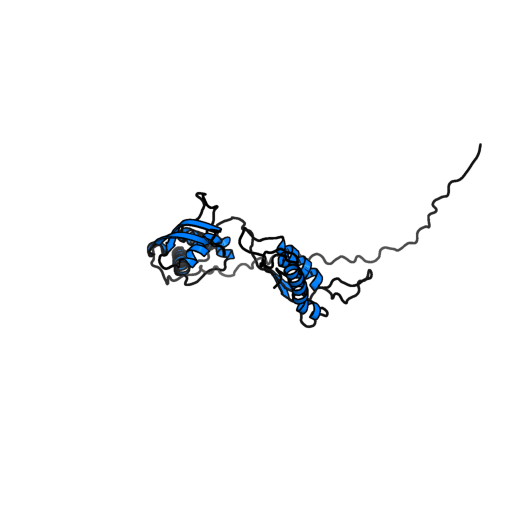2 O O . TRP A 1 257 ? 19.433 -15.540 -21.994 1.00 95.81 257 TRP A O 1
ATOM 1982 N N . ALA A 1 258 ? 19.894 -13.590 -22.995 1.00 96.88 258 ALA A N 1
ATOM 1983 C CA . ALA A 1 258 ? 21.287 -13.944 -23.265 1.00 96.88 258 ALA A CA 1
ATOM 1984 C C . ALA A 1 258 ? 22.081 -14.242 -21.975 1.00 96.88 258 ALA A C 1
ATOM 1986 O O . ALA A 1 258 ? 22.932 -15.130 -21.963 1.00 96.88 258 ALA A O 1
ATOM 1987 N N . LEU A 1 259 ? 21.798 -13.530 -20.877 1.00 96.56 259 LEU A N 1
ATOM 1988 C CA . LEU A 1 259 ? 22.383 -13.827 -19.566 1.00 96.56 259 LEU A CA 1
ATOM 1989 C C . LEU A 1 259 ? 21.839 -15.140 -18.987 1.00 96.56 259 LEU A C 1
ATOM 1991 O O . LEU A 1 259 ? 22.608 -15.937 -18.456 1.00 96.56 259 LEU A O 1
ATOM 1995 N N . ILE A 1 260 ? 20.540 -15.399 -19.106 1.00 95.94 260 ILE A N 1
ATOM 1996 C CA . ILE A 1 260 ? 19.931 -16.654 -18.640 1.00 95.94 260 ILE A CA 1
ATOM 1997 C C . ILE A 1 260 ? 20.526 -17.853 -19.387 1.00 95.94 260 ILE A C 1
ATOM 1999 O O . ILE A 1 260 ? 20.934 -18.823 -18.751 1.00 95.94 260 ILE A O 1
ATOM 2003 N N . ASP A 1 261 ? 20.670 -17.758 -20.709 1.00 96.69 261 ASP A N 1
ATOM 2004 C CA . ASP A 1 261 ? 21.290 -18.792 -21.546 1.00 96.69 261 ASP A CA 1
ATOM 2005 C C . ASP A 1 261 ? 22.764 -19.026 -21.178 1.00 96.69 261 ASP A C 1
ATOM 2007 O O . ASP A 1 261 ? 23.261 -20.150 -21.240 1.00 96.69 261 ASP A O 1
ATOM 2011 N N . ALA A 1 262 ? 23.460 -17.976 -20.731 1.00 96.81 262 ALA A N 1
ATOM 2012 C CA . ALA A 1 262 ? 24.815 -18.062 -20.188 1.00 96.81 262 ALA A CA 1
ATOM 2013 C C . ALA A 1 262 ? 24.877 -18.618 -18.747 1.00 96.81 262 ALA A C 1
ATOM 2015 O O . ALA A 1 262 ? 25.966 -18.742 -18.185 1.00 96.81 262 ALA A O 1
ATOM 2016 N N . GLY A 1 263 ? 23.735 -18.967 -18.144 1.00 96.00 263 GLY A N 1
ATOM 2017 C CA . GLY A 1 263 ? 23.636 -19.611 -16.833 1.00 96.00 263 GLY A CA 1
ATOM 2018 C C . GLY A 1 263 ? 23.412 -18.664 -15.652 1.00 96.00 263 GLY A C 1
ATOM 2019 O O . GLY A 1 263 ? 23.509 -19.099 -14.503 1.00 96.00 263 GLY A O 1
ATOM 2020 N N . TYR A 1 264 ? 23.122 -17.382 -15.889 1.00 95.50 264 TYR A N 1
ATOM 2021 C CA . TYR A 1 264 ? 22.740 -16.467 -14.811 1.00 95.50 264 TYR A CA 1
ATOM 2022 C C . TYR A 1 264 ? 21.313 -16.759 -14.326 1.00 95.50 264 TYR A C 1
ATOM 2024 O O . TYR A 1 264 ? 20.430 -17.100 -15.109 1.00 95.50 264 TYR A O 1
ATOM 2032 N N . ASP A 1 265 ? 21.068 -16.594 -13.022 1.00 90.12 265 ASP A N 1
ATOM 2033 C CA . ASP A 1 265 ? 19.739 -16.817 -12.442 1.00 90.12 265 ASP A CA 1
ATOM 2034 C C . ASP A 1 265 ? 18.703 -15.837 -13.029 1.00 90.12 265 ASP A C 1
ATOM 2036 O O . ASP A 1 265 ? 18.831 -14.613 -12.904 1.00 90.12 265 ASP A O 1
ATOM 2040 N N . GLY A 1 266 ? 17.688 -16.419 -13.675 1.00 88.31 266 GLY A N 1
ATOM 2041 C CA . GLY A 1 266 ? 16.554 -15.746 -14.308 1.00 88.31 266 GLY A CA 1
ATOM 2042 C C . GLY A 1 266 ? 15.381 -15.480 -13.367 1.00 88.31 266 GLY A C 1
ATOM 2043 O O . GLY A 1 266 ? 14.321 -15.054 -13.821 1.00 88.31 266 GLY A O 1
ATOM 2044 N N . SER A 1 267 ? 15.527 -15.724 -12.062 1.00 83.06 267 SER A N 1
ATOM 2045 C CA . SER A 1 267 ? 14.538 -15.275 -11.089 1.00 83.06 267 SER A CA 1
ATOM 2046 C C . SER A 1 267 ? 14.360 -13.752 -11.170 1.00 83.06 267 SER A C 1
ATOM 2048 O O . SER A 1 267 ? 15.259 -13.001 -11.548 1.00 83.06 267 SER A O 1
ATOM 2050 N N . PHE A 1 268 ? 13.191 -13.255 -10.779 1.00 71.12 268 PHE A N 1
ATOM 2051 C CA . PHE A 1 268 ? 12.844 -11.827 -10.841 1.00 71.12 268 PHE A CA 1
ATOM 2052 C C . PHE A 1 268 ? 13.773 -10.897 -10.032 1.00 71.12 268 PHE A C 1
ATOM 2054 O O . PHE A 1 268 ? 13.796 -9.677 -10.228 1.00 71.12 268 PHE A O 1
ATOM 2061 N N . THR A 1 269 ? 14.509 -11.460 -9.074 1.00 75.00 269 THR A N 1
ATOM 2062 C CA . THR A 1 269 ? 15.551 -10.778 -8.290 1.00 75.00 269 THR A CA 1
ATOM 2063 C C . THR A 1 269 ? 16.955 -11.278 -8.621 1.00 75.00 269 THR A C 1
ATOM 2065 O O . THR A 1 269 ? 17.910 -10.887 -7.953 1.00 75.00 269 THR A O 1
ATOM 2068 N N . GLY A 1 270 ? 17.066 -12.155 -9.612 1.00 83.44 270 GLY A N 1
ATOM 2069 C CA . GLY A 1 270 ? 18.295 -12.782 -10.046 1.00 83.44 270 GLY A CA 1
ATOM 2070 C C . GLY A 1 270 ? 19.193 -11.821 -10.828 1.00 83.44 270 GLY A C 1
ATOM 2071 O O . GLY A 1 270 ? 18.738 -10.776 -11.318 1.00 83.44 270 GLY A O 1
ATOM 2072 N N . PRO A 1 271 ? 20.490 -12.152 -10.958 1.00 88.31 271 PRO A N 1
ATOM 2073 C CA . PRO A 1 271 ? 21.480 -11.317 -11.626 1.00 88.31 271 PRO A CA 1
ATOM 2074 C C . PRO A 1 271 ? 21.100 -10.935 -13.060 1.00 88.31 271 PRO A C 1
ATOM 2076 O O . PRO A 1 271 ? 21.377 -9.805 -13.458 1.00 88.31 271 PRO A O 1
ATOM 2079 N N .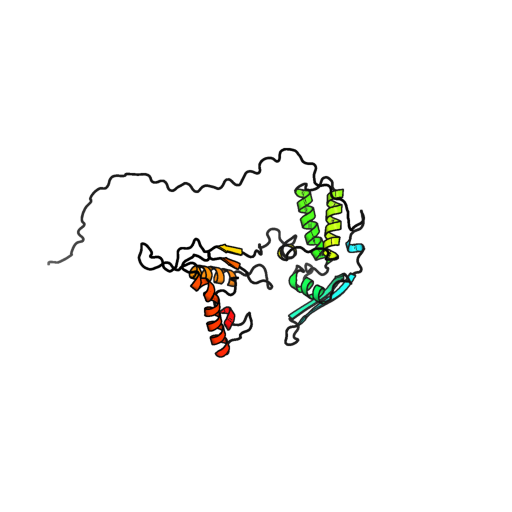 ALA A 1 272 ? 20.416 -11.817 -13.803 1.00 92.19 272 ALA A N 1
ATOM 2080 C CA . ALA A 1 272 ? 20.004 -11.539 -15.178 1.00 92.19 272 ALA A CA 1
ATOM 2081 C C . ALA A 1 272 ? 19.096 -10.300 -15.253 1.00 92.19 272 ALA A C 1
ATOM 2083 O O . ALA A 1 272 ? 19.467 -9.297 -15.859 1.00 92.19 272 ALA A O 1
ATOM 2084 N N . TYR A 1 273 ? 17.965 -10.308 -14.544 1.00 89.38 273 TYR A N 1
ATOM 2085 C CA . TYR A 1 273 ? 17.030 -9.179 -14.551 1.00 89.38 273 TYR A CA 1
ATOM 2086 C C . TYR A 1 273 ? 17.533 -7.968 -13.765 1.00 89.38 273 TYR A C 1
ATOM 2088 O O . TYR A 1 273 ? 17.225 -6.835 -14.116 1.00 89.38 273 TYR A O 1
ATOM 2096 N N . SER A 1 274 ? 18.341 -8.163 -12.718 1.00 87.31 274 SER A N 1
ATOM 2097 C CA . SER A 1 274 ? 18.873 -7.032 -11.943 1.00 87.31 274 SER A CA 1
ATOM 2098 C C . SER A 1 274 ? 19.923 -6.189 -12.687 1.00 87.31 274 SER A C 1
ATOM 2100 O O . SER A 1 274 ? 20.261 -5.104 -12.217 1.00 87.31 274 SER A O 1
ATOM 2102 N N . SER A 1 275 ? 20.443 -6.680 -13.818 1.00 89.06 275 SER A N 1
ATOM 2103 C CA . SER A 1 275 ? 21.517 -6.036 -14.589 1.00 89.06 275 SER A CA 1
ATOM 2104 C C . SER A 1 275 ? 21.044 -5.302 -15.850 1.00 89.06 275 SER A C 1
ATOM 2106 O O . SER A 1 275 ? 21.843 -4.620 -16.493 1.00 89.06 275 SER A O 1
ATOM 2108 N N . VAL A 1 276 ? 19.757 -5.404 -16.189 1.00 92.62 276 VAL A N 1
ATOM 2109 C CA . VAL A 1 276 ? 19.150 -4.748 -17.355 1.00 92.62 276 VAL A CA 1
ATOM 2110 C C . VAL A 1 276 ? 18.304 -3.542 -16.941 1.00 92.62 276 VAL A C 1
ATOM 2112 O O . VAL A 1 276 ? 17.894 -3.415 -15.785 1.00 92.62 276 VAL A O 1
ATOM 2115 N N . PHE A 1 277 ? 18.046 -2.631 -17.879 1.00 93.44 277 PHE A N 1
ATOM 2116 C CA . PHE A 1 277 ? 17.293 -1.407 -17.590 1.00 93.44 277 PHE A CA 1
ATOM 2117 C C . PHE A 1 277 ? 15.768 -1.610 -17.603 1.00 93.44 277 PHE A C 1
ATOM 2119 O O . PHE A 1 277 ? 15.238 -2.626 -18.056 1.00 93.44 277 PHE A O 1
ATOM 2126 N N . PHE A 1 278 ? 15.063 -0.583 -17.123 1.00 92.19 278 PHE A N 1
ATOM 2127 C CA . PHE A 1 278 ? 13.608 -0.396 -17.196 1.00 92.19 278 PHE A CA 1
ATOM 2128 C C . PHE A 1 278 ? 12.780 -1.366 -16.343 1.00 92.19 278 PHE A C 1
ATOM 2130 O O . PHE A 1 278 ? 11.581 -1.527 -16.573 1.00 92.19 278 PHE A O 1
ATOM 2137 N N . GLN A 1 279 ? 13.390 -1.973 -15.325 1.00 88.00 279 GLN A N 1
ATOM 2138 C CA . GLN A 1 279 ? 12.737 -2.949 -14.442 1.00 88.00 279 GLN A CA 1
ATOM 2139 C C . GLN A 1 279 ? 11.814 -2.313 -13.391 1.00 88.00 279 GLN A C 1
ATOM 2141 O O . GLN A 1 279 ? 10.984 -3.000 -12.791 1.00 88.00 279 GLN A O 1
ATOM 2146 N N . ASN A 1 280 ? 11.963 -1.010 -13.144 1.00 87.00 280 ASN A N 1
ATOM 2147 C CA . ASN A 1 280 ? 11.147 -0.234 -12.204 1.00 87.00 280 ASN A CA 1
ATOM 2148 C C . ASN A 1 280 ? 10.208 0.748 -12.918 1.00 87.00 280 ASN A C 1
ATOM 2150 O O . ASN A 1 280 ? 9.372 1.391 -12.276 1.00 87.00 280 ASN A O 1
ATOM 2154 N N . SER A 1 281 ? 10.365 0.878 -14.234 1.00 87.94 281 SER A N 1
ATOM 2155 C CA . SER A 1 281 ? 9.546 1.726 -15.091 1.00 87.94 281 SER A CA 1
ATOM 2156 C C . SER A 1 281 ? 8.409 0.899 -15.675 1.00 87.94 281 SER A C 1
ATOM 2158 O O . SER A 1 281 ? 8.667 -0.123 -16.297 1.00 87.94 281 SER A O 1
ATOM 2160 N N . ASN A 1 282 ? 7.170 1.326 -15.472 1.00 82.44 282 ASN A N 1
ATOM 2161 C CA . ASN A 1 282 ? 5.952 0.766 -16.043 1.00 82.44 282 ASN A CA 1
ATOM 2162 C C . ASN A 1 282 ? 5.550 1.567 -17.268 1.00 82.44 282 ASN A C 1
ATOM 2164 O O . ASN A 1 282 ? 5.563 2.818 -17.161 1.00 82.44 282 ASN A O 1
#

Sequence (282 aa):
MKDHAAIHAAGAGQQSAEPSGSSSAPPFVETERARARPRAGASAGLTFPRFFTEAGVDPFDEIEWEVRAAAIGNERGEMVFEQRDVEIPKFWSQQATNIVVSKYFRGQIGTPERERSVKQLVGRVVTTITEWARAQKYFASDDDLHAFSDDLKHILVYQKAAFNSPVWFNCGFEKAPQCSACSGTNLSSIRSSRELLAGGGTASGPVSFMKGYDAFAGVIKSGGKTRRAAKMVILDADHPDIVDFINCKVEEEKKAWALIDAGYDGSFTGPAYSSVFFQNSN

Secondary structure (DSSP, 8-state):
-----------------------PPPP------------SS---PBP---SSS-TT--TTTTS-EEEEEEEEE-TTS-EEEEEEEEEEETTS-HHHHHHHHHHT--S-TTSTTS--BHHHHHHHHHHHHHHHHHHTT-BSSHHHHHHHHHHHHHHHHTTS----HHHHHHTTT-SS------EEEE-TTSPPTTSBPTTSSB--HHHHHHHHHHHHHHH---SSSS----EEEE--TTSTTHHHHHHHHHHHHHHHHHHHHTT---STTSHHHHTSS-SSB-

pLDDT: mean 82.45, std 22.4, range [25.34, 98.5]

Radius of gyration: 30.5 Å; chains: 1; bounding box: 105×76×57 Å